Protein AF-A0A0K8JFS2-F1 (afdb_monomer_lite)

Foldseek 3Di:
DDDDDDDDDDDDDDDPDDDDDDDDDPDVVNVVVVVVVVPPPPPPPPPPDPLVLLVVLCVVLVNDSVVSVVVVVVVDDSVLQSLLSVLCSLLVHDSVVLSVVDDPVDDSVVSCVVSVNDPVSVLVVVLQLLLVLLCVQLVPHSVVSSVCVVVVDDSVLLSLLSLLCVVQVHDSVVLSVLDDPPDDSVVSCVVSVHDPVSSVVSCVSSPPSDDDPPDVPDDPPPPDD

Secondary structure (DSSP, 8-state):
---------------------------HHHHHHHHHHHTS------PPPHHHHHHHHHHHHT--HHHHHHHHHTT--HHHHHHHHHHHHHHT--HHHHHHH--TT--HHHHHHHTT--HHHHHHHHHHHHHHHHHHHH---HHHHHHHHHTT--HHHHHHHHHHHHHHT--HHHHHHH--TT--HHHHHHHTT--HHHHHHHHHHTTTSS-----TT---TT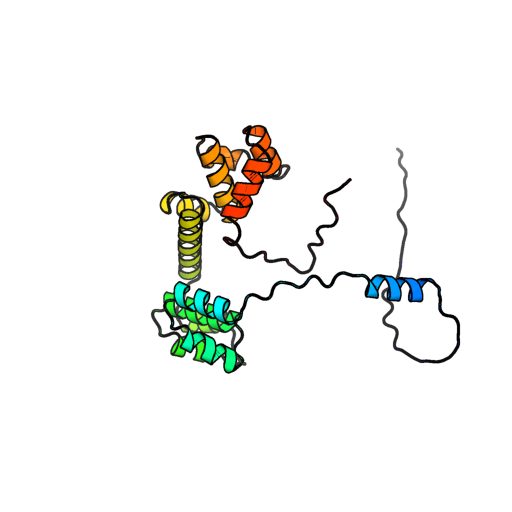S--

Structure (mmCIF, N/CA/C/O backbone):
data_AF-A0A0K8JFS2-F1
#
_entry.id   AF-A0A0K8JFS2-F1
#
loop_
_atom_site.group_PDB
_atom_site.id
_atom_site.type_symbol
_atom_site.label_atom_id
_atom_site.label_alt_id
_atom_site.label_comp_id
_atom_site.label_asym_id
_atom_site.label_entity_id
_atom_site.label_seq_id
_atom_site.pdbx_PDB_ins_code
_atom_site.Cartn_x
_atom_site.Cartn_y
_atom_site.Cartn_z
_atom_site.occupancy
_atom_site.B_iso_or_equiv
_atom_site.auth_seq_id
_atom_site.auth_comp_id
_atom_site.auth_asym_id
_atom_site.auth_atom_id
_atom_site.pdbx_PDB_model_num
ATOM 1 N N . MET A 1 1 ? 6.417 -48.490 37.206 1.00 35.19 1 MET A N 1
ATOM 2 C CA . MET A 1 1 ? 6.210 -47.352 36.285 1.00 35.19 1 MET A CA 1
ATOM 3 C C . MET A 1 1 ? 6.093 -47.973 34.890 1.00 35.19 1 MET A C 1
ATOM 5 O O . MET A 1 1 ? 7.108 -48.431 34.396 1.00 35.19 1 MET A O 1
ATOM 9 N N . GLU A 1 2 ? 4.927 -48.364 34.348 1.00 35.00 2 GLU A N 1
ATOM 10 C CA . GLU A 1 2 ? 3.731 -47.566 33.955 1.00 35.00 2 GLU A CA 1
ATOM 11 C C . GLU A 1 2 ? 4.120 -46.361 33.071 1.00 35.00 2 GLU A C 1
ATOM 13 O O . GLU A 1 2 ? 4.994 -45.615 33.495 1.00 35.00 2 GLU A O 1
ATOM 18 N N . PHE A 1 3 ? 3.620 -46.093 31.849 1.00 31.25 3 PHE A N 1
ATOM 19 C CA . PHE A 1 3 ? 2.438 -46.467 31.023 1.00 31.25 3 PHE A CA 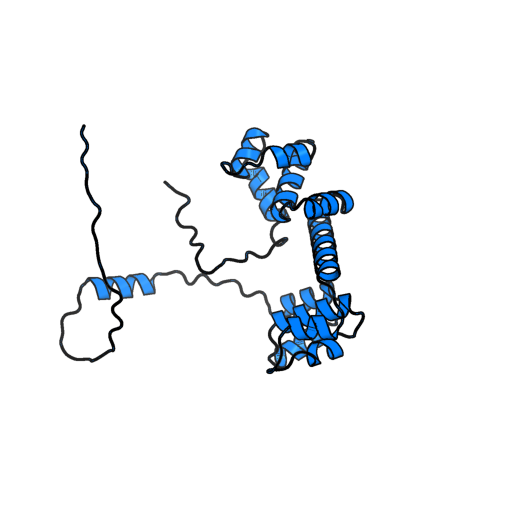1
ATOM 20 C C . PHE A 1 3 ? 2.889 -46.632 29.537 1.00 31.25 3 PHE A C 1
ATOM 22 O O . PHE A 1 3 ? 3.908 -46.066 29.165 1.00 31.25 3 PHE A O 1
ATOM 29 N N . LYS A 1 4 ? 2.327 -47.453 28.629 1.00 33.66 4 LYS A N 1
ATOM 30 C CA . LYS A 1 4 ? 0.955 -47.674 28.099 1.00 33.66 4 LYS A CA 1
ATOM 31 C C . LYS A 1 4 ? 0.447 -46.609 27.091 1.00 33.66 4 LYS A C 1
ATOM 33 O O . LYS A 1 4 ? 0.410 -45.422 27.383 1.00 33.66 4 LYS A O 1
ATOM 38 N N . THR A 1 5 ? -0.114 -47.143 25.990 1.00 35.12 5 THR A N 1
ATOM 39 C CA . THR A 1 5 ? -0.950 -46.580 24.887 1.00 35.12 5 THR A CA 1
ATOM 40 C C . THR A 1 5 ? -0.184 -45.961 23.706 1.00 35.12 5 THR A C 1
ATOM 42 O O . THR A 1 5 ? 0.698 -45.150 23.926 1.00 35.12 5 THR A O 1
ATOM 45 N N . TRP A 1 6 ? -0.317 -46.332 22.421 1.00 34.84 6 TRP A N 1
ATOM 46 C CA . TRP A 1 6 ? -1.322 -46.947 21.513 1.00 34.84 6 TRP A CA 1
ATOM 47 C C . TRP A 1 6 ? -1.947 -45.941 20.508 1.00 34.84 6 TRP A C 1
ATOM 49 O O . TRP A 1 6 ? -2.810 -45.146 20.855 1.00 34.84 6 TRP A O 1
ATOM 59 N N . SER A 1 7 ? -1.553 -46.134 19.235 1.00 44.47 7 SER A N 1
ATOM 60 C CA . SER A 1 7 ? -2.147 -45.839 17.905 1.00 44.47 7 SER A CA 1
ATOM 61 C C . SER A 1 7 ? -2.524 -44.428 17.440 1.00 44.47 7 SER A C 1
ATOM 63 O O . SER A 1 7 ? -3.231 -43.703 18.128 1.00 44.47 7 SER A O 1
ATOM 65 N N . ARG A 1 8 ? -2.352 -44.221 16.123 1.00 34.03 8 ARG A N 1
ATOM 66 C CA . ARG A 1 8 ? -3.464 -44.348 15.155 1.00 34.03 8 ARG A CA 1
ATOM 67 C C . ARG A 1 8 ? -2.978 -44.820 13.775 1.00 34.03 8 ARG A C 1
ATOM 69 O O . ARG A 1 8 ? -1.946 -44.393 13.276 1.00 34.03 8 ARG A O 1
ATOM 76 N N . LYS A 1 9 ? -3.762 -45.745 13.219 1.00 36.47 9 LYS A N 1
ATOM 77 C CA . LYS A 1 9 ? -3.833 -46.199 11.818 1.00 36.47 9 LYS A CA 1
ATOM 78 C C . LYS A 1 9 ? -4.162 -44.961 10.934 1.00 36.47 9 LYS A C 1
ATOM 80 O O . LYS A 1 9 ? -4.753 -44.026 11.461 1.00 36.47 9 LYS A O 1
ATOM 85 N N . SER A 1 10 ? -3.825 -44.819 9.651 1.00 35.12 10 SER A N 1
ATOM 86 C CA . SER A 1 10 ? -3.867 -45.779 8.545 1.00 35.12 10 SER A CA 1
ATOM 87 C C . SER A 1 10 ? -3.094 -45.252 7.322 1.00 35.12 10 SER A C 1
ATOM 89 O O . SER A 1 10 ? -3.011 -44.049 7.091 1.00 35.12 10 SER A O 1
ATOM 91 N N . ILE A 1 11 ? -2.604 -46.194 6.520 1.00 43.66 11 ILE A N 1
ATOM 92 C CA . ILE A 1 11 ? -2.081 -46.072 5.151 1.00 43.66 11 ILE A CA 1
ATOM 93 C C . ILE A 1 11 ? -3.231 -45.819 4.157 1.00 43.66 11 ILE A C 1
ATOM 95 O O . ILE A 1 11 ? -4.289 -46.418 4.334 1.00 43.66 11 ILE A O 1
ATOM 99 N N . ALA A 1 12 ? -3.000 -45.018 3.105 1.00 34.62 12 ALA A N 1
ATOM 100 C CA . ALA A 1 12 ? -3.429 -45.262 1.707 1.00 34.62 12 ALA A CA 1
ATOM 101 C C . ALA A 1 12 ? -3.039 -44.043 0.839 1.00 34.62 12 ALA A C 1
ATOM 103 O O . ALA A 1 12 ? -3.561 -42.951 1.025 1.00 34.62 12 ALA A O 1
ATOM 104 N N . ALA A 1 13 ? -1.956 -44.117 0.064 1.00 37.69 13 ALA A N 1
ATOM 105 C CA . ALA A 1 13 ? -1.885 -44.676 -1.294 1.00 37.69 13 ALA A CA 1
ATOM 106 C C . ALA A 1 13 ? -2.376 -43.684 -2.371 1.00 37.69 13 ALA A C 1
ATOM 108 O O . ALA A 1 13 ? -3.553 -43.607 -2.706 1.00 37.69 13 ALA A O 1
ATOM 109 N N . PHE A 1 14 ? -1.413 -42.940 -2.920 1.00 40.69 14 PHE A N 1
ATOM 110 C CA . PHE A 1 14 ? -1.516 -42.203 -4.178 1.00 40.69 14 PHE A CA 1
ATOM 111 C C . PHE A 1 14 ? -1.601 -43.231 -5.318 1.00 40.69 14 PHE A C 1
ATOM 113 O O . PHE A 1 14 ? -0.618 -43.916 -5.595 1.00 40.69 14 PHE A O 1
ATOM 120 N N . VAL A 1 15 ? -2.759 -43.374 -5.965 1.00 38.09 15 VAL A N 1
ATOM 121 C CA . VAL A 1 15 ? -2.876 -44.176 -7.192 1.00 38.09 15 VAL A CA 1
ATOM 122 C C . VAL A 1 15 ? -2.822 -43.230 -8.383 1.00 38.09 15 VAL A C 1
ATOM 124 O O . VAL A 1 15 ? -3.802 -42.580 -8.736 1.00 38.09 15 VAL A O 1
ATOM 127 N N . ILE A 1 16 ? -1.643 -43.160 -8.997 1.00 48.66 16 ILE A N 1
ATOM 128 C CA . ILE A 1 16 ? -1.493 -42.768 -10.397 1.00 48.66 16 ILE A CA 1
ATOM 129 C C . ILE A 1 16 ? -1.839 -44.026 -11.195 1.00 48.66 16 ILE A C 1
ATOM 131 O O . ILE A 1 16 ? -1.144 -45.033 -11.085 1.00 48.66 16 ILE A O 1
ATOM 135 N N . GLY A 1 17 ? -2.945 -44.000 -11.935 1.00 34.19 17 GLY A N 1
ATOM 136 C CA . GLY A 1 17 ? -3.441 -45.164 -12.663 1.00 34.19 17 GLY A CA 1
ATOM 137 C C . GLY A 1 17 ? -4.113 -44.762 -13.965 1.00 34.19 17 GLY A C 1
ATOM 138 O O . GLY A 1 17 ? -5.240 -44.283 -13.976 1.00 34.19 17 GLY A O 1
ATOM 139 N N . THR A 1 18 ? -3.364 -44.944 -15.042 1.00 39.91 18 THR A N 1
ATOM 140 C CA . THR A 1 18 ? -3.688 -44.745 -16.453 1.00 39.91 18 THR A CA 1
ATOM 141 C C . THR A 1 18 ? -4.955 -45.499 -16.879 1.00 39.91 18 THR A C 1
ATOM 143 O O . THR A 1 18 ? -5.190 -46.631 -16.464 1.00 39.91 18 THR A O 1
ATOM 146 N N . PHE A 1 19 ? -5.753 -44.874 -17.748 1.00 44.28 19 PHE A N 1
ATOM 147 C CA . PHE A 1 19 ? -6.960 -45.437 -18.358 1.00 44.28 19 PHE A CA 1
ATOM 148 C C . PHE A 1 19 ? -6.657 -46.650 -19.256 1.00 44.28 19 PHE A C 1
ATOM 150 O O . PHE A 1 19 ? -5.858 -46.541 -20.182 1.00 44.28 19 PHE A O 1
ATOM 157 N N . MET A 1 20 ? -7.391 -47.748 -19.060 1.00 34.94 20 MET A N 1
ATOM 158 C CA . MET A 1 20 ? -7.695 -48.755 -20.087 1.00 34.94 20 MET A CA 1
ATOM 159 C C . MET A 1 20 ? -9.170 -49.158 -19.932 1.00 34.94 20 MET A C 1
ATOM 161 O O . MET A 1 20 ? -9.601 -49.600 -18.869 1.00 34.94 20 MET A O 1
ATOM 165 N N . LEU A 1 21 ? -9.948 -48.945 -20.994 1.00 44.56 21 LEU A N 1
ATOM 166 C CA . LEU A 1 21 ? -11.361 -49.302 -21.131 1.00 44.56 21 LEU A CA 1
ATOM 167 C C . LEU A 1 21 ? -11.515 -50.808 -21.389 1.00 44.56 21 LEU A C 1
ATOM 169 O O . LEU A 1 21 ? -11.035 -51.275 -22.416 1.00 44.56 21 LEU A O 1
ATOM 173 N N . ALA A 1 22 ? -12.244 -51.521 -20.524 1.00 35.22 22 ALA A N 1
ATOM 174 C CA . ALA A 1 22 ? -13.173 -52.607 -20.882 1.00 35.22 22 ALA A CA 1
ATOM 175 C C . ALA A 1 22 ? -13.806 -53.228 -19.619 1.00 35.22 22 ALA A C 1
ATOM 177 O O . ALA A 1 22 ? -13.093 -53.649 -18.715 1.00 35.22 22 ALA A O 1
ATOM 178 N N . GLY A 1 23 ? -15.137 -53.363 -19.599 1.00 35.62 23 GLY A N 1
ATOM 179 C CA . GLY A 1 23 ? -15.847 -54.274 -18.688 1.00 35.62 23 GLY A CA 1
ATOM 180 C C . GLY A 1 23 ? -16.647 -53.600 -17.571 1.00 35.62 23 GLY A C 1
ATOM 181 O O . GLY A 1 23 ? -16.110 -52.912 -16.713 1.00 35.62 23 GLY A O 1
ATOM 182 N N . ALA A 1 24 ? -17.961 -53.810 -17.600 1.00 46.88 24 ALA A N 1
ATOM 183 C CA . ALA A 1 24 ? -18.962 -53.204 -16.734 1.00 46.88 24 ALA A CA 1
ATOM 184 C C . ALA A 1 24 ? -18.835 -53.590 -15.246 1.00 46.88 24 ALA A C 1
ATOM 186 O O . ALA A 1 24 ? -19.033 -54.743 -14.881 1.00 46.88 24 ALA A O 1
ATOM 187 N N . ALA A 1 25 ? -18.618 -52.588 -14.395 1.00 42.78 25 ALA A N 1
ATOM 188 C CA . ALA A 1 25 ? -19.192 -52.473 -13.052 1.00 42.78 25 ALA A CA 1
ATOM 189 C C . ALA A 1 25 ? -18.980 -51.023 -12.595 1.00 42.78 25 ALA A C 1
ATOM 191 O O . ALA A 1 25 ? -17.926 -50.663 -12.074 1.00 42.78 25 ALA A O 1
ATOM 192 N N . ALA A 1 26 ? -19.953 -50.148 -12.860 1.00 43.72 26 ALA A N 1
ATOM 193 C CA . ALA A 1 26 ? -19.903 -48.783 -12.356 1.00 43.72 26 ALA A CA 1
ATOM 194 C C . ALA A 1 26 ? -20.094 -48.821 -10.833 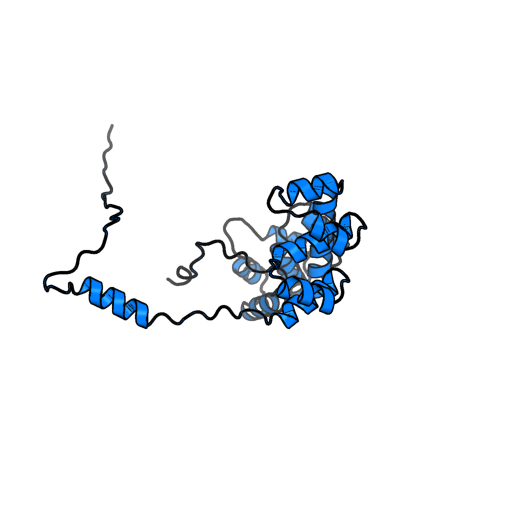1.00 43.72 26 ALA A C 1
ATOM 196 O O . ALA A 1 26 ? -21.213 -48.927 -10.337 1.00 43.72 26 ALA A O 1
ATOM 197 N N . SER A 1 27 ? -18.989 -48.785 -10.087 1.00 44.72 27 SER A N 1
ATOM 198 C CA . SER A 1 27 ? -19.016 -48.636 -8.634 1.00 44.72 27 SER A CA 1
ATOM 199 C C . SER A 1 27 ? -19.831 -47.385 -8.262 1.00 44.72 27 SER A C 1
ATOM 201 O O . SER A 1 27 ? -19.548 -46.314 -8.810 1.00 44.72 27 SER A O 1
ATOM 203 N N . PRO A 1 28 ? -20.787 -47.466 -7.313 1.00 48.94 28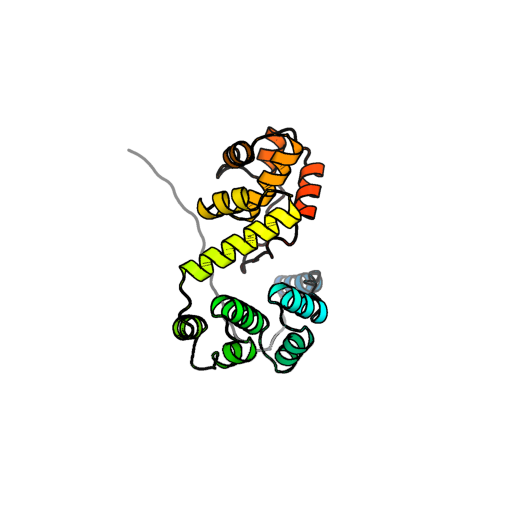 PRO A N 1
ATOM 204 C CA . PRO A 1 28 ? -21.643 -46.336 -6.933 1.00 48.94 28 PRO A CA 1
ATOM 205 C C . PRO A 1 28 ? -20.847 -45.086 -6.523 1.00 48.94 28 PRO A C 1
ATOM 207 O O . PRO A 1 28 ? -21.292 -43.962 -6.724 1.00 48.94 28 PRO A O 1
ATOM 210 N N . LEU A 1 29 ? -19.621 -45.283 -6.028 1.00 43.09 29 LEU A N 1
ATOM 211 C CA . LEU A 1 29 ? -18.699 -44.221 -5.631 1.00 43.09 29 LEU A CA 1
ATOM 212 C C . LEU A 1 29 ? -18.233 -43.330 -6.803 1.00 43.09 29 LEU A C 1
ATOM 214 O O . LEU A 1 29 ? -18.049 -42.130 -6.623 1.00 43.09 29 LEU A O 1
ATOM 218 N N . LEU A 1 30 ? -18.049 -43.896 -8.005 1.00 45.50 30 LEU A N 1
ATOM 219 C CA . LEU A 1 30 ? -17.631 -43.139 -9.196 1.00 45.50 30 LEU A CA 1
ATOM 220 C C . LEU A 1 30 ? -18.797 -42.354 -9.805 1.00 45.50 30 LEU A C 1
ATOM 222 O O . LEU A 1 30 ? -18.605 -41.233 -10.272 1.00 45.50 30 LEU A O 1
ATOM 226 N N . VAL A 1 31 ? -20.007 -42.915 -9.747 1.00 47.75 31 VAL A N 1
ATOM 227 C CA . VAL A 1 31 ? -21.239 -42.236 -10.175 1.00 47.75 31 VAL A CA 1
ATOM 228 C C . VAL A 1 31 ? -21.537 -41.055 -9.249 1.00 47.75 31 VAL A C 1
ATOM 230 O O . VAL A 1 31 ? -21.743 -39.942 -9.723 1.00 47.75 31 VAL A O 1
ATOM 233 N N . GLN A 1 32 ? -21.417 -41.253 -7.934 1.00 47.62 32 GLN A N 1
ATOM 234 C CA . GLN A 1 32 ? -21.651 -40.210 -6.936 1.00 47.62 32 GLN A CA 1
ATOM 235 C C . GLN A 1 32 ? -20.588 -39.097 -6.968 1.00 47.62 32 GLN A C 1
ATOM 237 O O . GLN A 1 32 ? -20.912 -37.933 -6.750 1.00 47.62 32 GLN A O 1
ATOM 242 N N . ALA A 1 33 ? -19.331 -39.414 -7.305 1.00 47.62 33 ALA A N 1
ATOM 243 C CA . ALA A 1 33 ? -18.287 -38.410 -7.527 1.00 47.62 33 ALA A CA 1
ATOM 244 C C . ALA A 1 33 ? -18.505 -37.596 -8.818 1.00 47.62 33 ALA A C 1
ATOM 246 O O . ALA A 1 33 ? -18.209 -36.401 -8.845 1.00 47.62 33 ALA A O 1
ATOM 247 N N . ALA A 1 34 ? -19.045 -38.215 -9.874 1.00 46.06 34 ALA A N 1
ATOM 248 C CA . ALA A 1 34 ? -19.388 -37.535 -11.123 1.00 46.06 34 ALA A CA 1
ATOM 249 C C . ALA A 1 34 ? -20.650 -36.662 -10.990 1.00 46.06 34 ALA A C 1
ATOM 251 O O . ALA A 1 34 ? -20.695 -35.565 -11.546 1.00 46.06 34 ALA A O 1
ATOM 252 N N . GLU A 1 35 ? -21.651 -37.096 -10.221 1.00 43.28 35 GLU A N 1
ATOM 253 C CA . GLU A 1 35 ? -22.843 -36.295 -9.909 1.00 43.28 35 GLU A CA 1
ATOM 254 C C . GLU A 1 35 ? -22.522 -35.143 -8.947 1.00 43.28 35 GLU A C 1
ATOM 256 O O . GLU A 1 35 ? -22.888 -34.003 -9.222 1.00 43.28 35 GLU A O 1
ATOM 261 N N . ALA A 1 36 ? -21.717 -35.379 -7.904 1.00 49.84 36 ALA A N 1
ATOM 262 C CA . ALA A 1 36 ? -21.249 -34.320 -7.003 1.00 49.84 36 ALA A CA 1
ATOM 263 C C . ALA A 1 36 ? -20.303 -33.307 -7.679 1.00 49.84 36 ALA A C 1
ATOM 265 O O . ALA A 1 36 ? -20.072 -32.223 -7.143 1.00 49.84 36 ALA A O 1
ATOM 266 N N . ALA A 1 37 ? -19.732 -33.639 -8.843 1.00 48.16 37 ALA A N 1
ATOM 267 C CA . ALA A 1 37 ? -18.964 -32.704 -9.663 1.00 48.16 37 ALA A CA 1
ATOM 268 C C . ALA A 1 37 ? -19.852 -31.851 -10.587 1.00 48.16 37 ALA A C 1
ATOM 270 O O . ALA A 1 37 ? -19.467 -30.725 -10.902 1.00 48.16 37 ALA A O 1
ATOM 271 N N . LYS A 1 38 ? -21.032 -32.347 -10.990 1.00 40.66 38 LYS A N 1
ATOM 272 C CA . LYS A 1 38 ? -21.993 -31.597 -11.819 1.00 40.66 38 LYS A CA 1
ATOM 273 C C . LYS A 1 38 ? -22.715 -30.490 -11.050 1.00 40.66 38 LYS A C 1
ATOM 275 O O . LYS A 1 38 ? -23.097 -29.504 -11.667 1.00 40.66 38 LYS A O 1
ATOM 280 N N . ASP A 1 39 ? -22.836 -30.629 -9.731 1.00 37.69 39 ASP A N 1
ATOM 281 C CA . ASP A 1 39 ? -23.610 -29.714 -8.877 1.00 37.69 39 ASP A CA 1
ATOM 282 C C . ASP A 1 39 ? -22.753 -28.718 -8.076 1.00 37.69 39 ASP A C 1
ATOM 284 O O . ASP A 1 39 ? -23.235 -28.016 -7.187 1.00 37.69 39 ASP A O 1
ATOM 288 N N . ARG A 1 40 ? -21.449 -28.620 -8.376 1.00 42.59 40 ARG A N 1
ATOM 289 C CA . ARG A 1 40 ? -20.615 -27.560 -7.795 1.00 42.59 40 ARG A CA 1
ATOM 290 C C . ARG A 1 40 ? -20.975 -26.247 -8.483 1.00 42.59 40 ARG A C 1
ATOM 292 O O . ARG A 1 40 ? -20.695 -26.125 -9.678 1.00 42.59 40 ARG A O 1
ATOM 299 N N . PRO A 1 41 ? -21.518 -25.237 -7.774 1.00 37.22 41 PRO A N 1
ATOM 300 C CA . PRO A 1 41 ? -21.671 -23.924 -8.368 1.00 37.22 41 PRO A CA 1
ATOM 301 C C . PRO A 1 41 ? -20.283 -23.465 -8.798 1.00 37.22 41 PRO A C 1
ATOM 303 O O . PRO A 1 41 ? -19.366 -23.342 -7.977 1.00 37.22 41 PRO A O 1
ATOM 306 N N . VAL A 1 42 ? -20.113 -23.249 -10.103 1.00 40.91 42 VAL A N 1
ATOM 307 C CA . VAL A 1 42 ? -18.937 -22.576 -10.639 1.00 40.91 42 VAL A CA 1
ATOM 308 C C . VAL A 1 42 ? -18.897 -21.234 -9.927 1.00 40.91 42 VAL A C 1
ATOM 310 O O . VAL A 1 42 ? -19.687 -20.338 -10.218 1.00 40.91 42 VAL A O 1
ATOM 313 N N . ARG A 1 43 ? -18.008 -21.102 -8.939 1.00 41.31 43 ARG A N 1
ATOM 314 C CA . ARG A 1 43 ? -17.676 -19.813 -8.346 1.00 41.31 43 ARG A CA 1
ATOM 315 C C . ARG A 1 43 ? -17.071 -19.014 -9.491 1.00 41.31 43 ARG A C 1
ATOM 317 O O . ARG A 1 43 ? -15.878 -19.134 -9.762 1.00 41.31 43 ARG A O 1
ATOM 324 N N . GLN A 1 44 ? -17.902 -18.255 -10.200 1.00 36.56 44 GLN A N 1
ATOM 325 C CA . GLN A 1 44 ? -17.436 -17.219 -11.100 1.00 36.56 44 GLN A CA 1
ATOM 326 C C . GLN A 1 44 ? -16.641 -16.266 -10.215 1.00 36.56 44 GLN A C 1
ATOM 328 O O . GLN A 1 44 ? -17.194 -15.437 -9.496 1.00 36.56 44 GLN A O 1
ATOM 333 N N . GLN A 1 45 ? -15.320 -16.444 -10.188 1.00 44.34 45 GLN A N 1
ATOM 334 C CA . GLN A 1 45 ? -14.439 -15.356 -9.823 1.00 44.34 45 GLN A CA 1
ATOM 335 C C . GLN A 1 45 ? -14.827 -14.247 -10.790 1.00 44.34 45 GLN A C 1
ATOM 337 O O . GLN A 1 45 ? -14.651 -14.419 -11.996 1.00 44.34 45 GLN A O 1
ATOM 342 N N . GLN A 1 46 ? -15.452 -13.181 -10.288 1.00 47.41 46 GLN A N 1
ATOM 343 C CA . GLN A 1 46 ? -15.666 -11.974 -11.072 1.00 47.41 46 GLN A CA 1
ATOM 344 C C . GLN A 1 46 ? -14.283 -11.546 -11.554 1.00 47.41 46 GLN A C 1
ATOM 346 O O . GLN A 1 46 ? -13.495 -10.985 -10.793 1.00 47.41 46 GLN A O 1
ATOM 351 N N . LYS A 1 47 ? -13.945 -11.910 -12.793 1.00 57.56 47 LYS A N 1
ATOM 352 C CA . LYS A 1 47 ? -12.802 -11.333 -13.477 1.00 57.56 47 LYS A CA 1
ATOM 353 C C . LYS A 1 47 ? -13.150 -9.860 -13.585 1.00 57.56 47 LYS A C 1
ATOM 355 O O . LYS A 1 47 ? -14.179 -9.526 -14.167 1.00 57.56 47 LYS A O 1
ATOM 360 N N . MET A 1 48 ? -12.352 -9.015 -12.937 1.00 65.50 48 MET A N 1
ATOM 361 C CA . MET A 1 48 ? -12.457 -7.580 -13.160 1.00 65.50 48 MET A CA 1
ATOM 362 C C . MET A 1 48 ? -12.351 -7.333 -14.661 1.00 65.50 48 MET A C 1
ATOM 364 O O . MET A 1 48 ? -11.573 -8.003 -15.347 1.00 65.50 48 MET A O 1
ATOM 368 N N . ASP A 1 49 ? -13.171 -6.412 -15.147 1.00 83.38 49 ASP A N 1
ATOM 369 C CA . ASP A 1 49 ? -13.153 -5.986 -16.536 1.00 83.38 49 ASP A CA 1
ATOM 370 C C . ASP A 1 49 ? -11.721 -5.534 -16.900 1.00 83.38 49 ASP A C 1
ATOM 372 O O . ASP A 1 49 ? -11.154 -4.708 -16.172 1.00 83.38 49 ASP A O 1
ATOM 376 N N . PRO A 1 50 ? -11.096 -6.083 -17.963 1.00 80.50 50 PRO A N 1
ATOM 377 C CA . PRO A 1 50 ? -9.765 -5.674 -18.408 1.00 80.50 50 PRO A CA 1
ATOM 378 C C . PRO A 1 50 ? -9.602 -4.155 -18.528 1.00 80.50 50 PRO A C 1
ATOM 380 O O . PRO A 1 50 ? -8.549 -3.627 -18.169 1.00 80.50 50 PRO A O 1
ATOM 383 N N . ASP A 1 51 ? -10.658 -3.447 -18.937 1.00 87.94 51 ASP A N 1
ATOM 384 C CA . ASP A 1 51 ? -10.660 -1.988 -19.023 1.00 87.94 51 ASP A CA 1
ATOM 385 C C . ASP A 1 51 ? -10.546 -1.307 -17.653 1.00 87.94 51 ASP A C 1
ATOM 387 O O . ASP A 1 51 ? -9.827 -0.315 -17.510 1.00 87.94 51 ASP A O 1
ATOM 391 N N . GLN A 1 52 ? -11.214 -1.848 -16.631 1.00 88.31 52 GLN A N 1
ATOM 392 C CA . GLN A 1 52 ? -11.122 -1.350 -15.256 1.00 88.31 52 GLN A CA 1
ATOM 393 C C . GLN A 1 52 ? -9.740 -1.617 -14.658 1.00 88.31 52 GLN A C 1
ATOM 395 O O . GLN A 1 52 ? -9.186 -0.763 -13.966 1.00 88.31 52 GLN A O 1
ATOM 400 N N . VAL A 1 53 ? -9.156 -2.784 -14.948 1.00 86.50 53 VAL A N 1
ATOM 401 C CA . VAL A 1 53 ? -7.784 -3.108 -14.533 1.00 86.50 53 VAL A CA 1
ATOM 402 C C . VAL A 1 53 ? -6.794 -2.144 -15.185 1.00 86.50 53 VAL A C 1
ATOM 404 O O . VAL A 1 53 ? -5.928 -1.607 -14.495 1.00 86.50 53 VAL A O 1
ATOM 407 N N . ALA A 1 54 ? -6.939 -1.884 -16.486 1.00 91.88 54 ALA A N 1
ATOM 408 C CA . ALA A 1 54 ? -6.079 -0.956 -17.208 1.00 91.88 54 ALA A CA 1
ATOM 409 C C . ALA A 1 54 ? -6.187 0.473 -16.663 1.00 91.88 54 ALA A C 1
ATOM 411 O O . ALA A 1 54 ? -5.160 1.106 -16.419 1.00 91.88 54 ALA A O 1
ATOM 412 N N . GLN A 1 55 ? -7.409 0.950 -16.397 1.00 92.88 55 GLN A N 1
ATOM 413 C CA . GLN A 1 55 ? -7.635 2.265 -15.793 1.00 92.88 55 GLN A CA 1
ATOM 414 C C . GLN A 1 55 ? -6.988 2.367 -14.406 1.00 92.88 55 GLN A C 1
ATOM 416 O O . GLN A 1 55 ? -6.278 3.324 -14.125 1.00 92.88 55 GLN A O 1
ATOM 421 N N . HIS A 1 56 ? -7.147 1.348 -13.559 1.00 89.56 56 HIS A N 1
ATOM 422 C CA . HIS A 1 56 ? -6.549 1.358 -12.225 1.00 89.56 56 HIS A CA 1
ATOM 423 C C . HIS A 1 56 ? -5.011 1.396 -12.268 1.00 89.56 56 HIS A C 1
ATOM 425 O O . HIS A 1 56 ? -4.377 2.050 -11.442 1.00 89.56 56 HIS A O 1
ATOM 431 N N . ILE A 1 57 ? -4.385 0.691 -13.216 1.00 92.00 57 ILE A N 1
ATOM 432 C CA . ILE A 1 57 ? -2.928 0.753 -13.417 1.00 92.00 57 ILE A CA 1
ATOM 433 C C . ILE A 1 57 ? -2.520 2.147 -13.906 1.00 92.00 57 ILE A C 1
ATOM 435 O O . ILE A 1 57 ? -1.549 2.704 -13.393 1.00 92.00 57 ILE A O 1
ATOM 439 N N . ALA A 1 58 ? -3.269 2.703 -14.860 1.00 93.56 58 ALA A N 1
ATOM 440 C CA . ALA A 1 58 ? -3.033 4.027 -15.419 1.00 93.56 58 ALA A CA 1
ATOM 441 C C . ALA A 1 58 ? -3.044 5.113 -14.337 1.00 93.56 58 ALA A C 1
ATOM 443 O O . ALA A 1 58 ? -2.055 5.829 -14.176 1.00 93.56 58 ALA A O 1
ATOM 444 N N . ASP A 1 59 ? -4.105 5.152 -13.530 1.00 91.56 59 ASP A N 1
ATOM 445 C CA . ASP A 1 59 ? -4.268 6.121 -12.443 1.00 91.56 59 ASP A CA 1
ATOM 446 C C . ASP A 1 59 ? -3.160 5.981 -11.394 1.00 91.56 59 ASP A C 1
ATOM 448 O O . ASP A 1 59 ? -2.624 6.968 -10.893 1.00 91.56 59 ASP A O 1
ATOM 452 N N . LYS A 1 60 ? -2.787 4.739 -11.068 1.00 90.00 60 LYS A N 1
ATOM 453 C CA . LYS A 1 60 ? -1.818 4.453 -10.009 1.00 90.00 60 LYS A CA 1
ATOM 454 C C . LYS A 1 60 ? -0.389 4.844 -10.373 1.00 90.00 60 LYS A C 1
ATOM 456 O O . LYS A 1 60 ? 0.344 5.308 -9.504 1.00 90.00 60 LYS A O 1
ATOM 461 N N . PHE A 1 61 ? 0.021 4.598 -11.614 1.00 92.62 61 PHE A N 1
ATOM 462 C CA . PHE A 1 61 ? 1.405 4.797 -12.052 1.00 92.62 61 PHE A CA 1
ATOM 463 C C . PHE A 1 61 ? 1.578 5.990 -12.992 1.00 92.62 61 PHE A C 1
ATOM 465 O O . PHE A 1 61 ? 2.676 6.201 -13.503 1.00 92.62 61 PHE A O 1
ATOM 472 N N . ASN A 1 62 ? 0.513 6.767 -13.209 1.00 91.94 62 ASN A N 1
ATOM 473 C CA . ASN A 1 62 ? 0.488 7.901 -14.127 1.00 91.94 62 ASN A CA 1
ATOM 474 C C . ASN A 1 62 ? 0.989 7.525 -15.537 1.00 91.94 62 ASN A C 1
ATOM 476 O O . ASN A 1 62 ? 1.796 8.228 -16.145 1.00 91.94 62 ASN A O 1
AT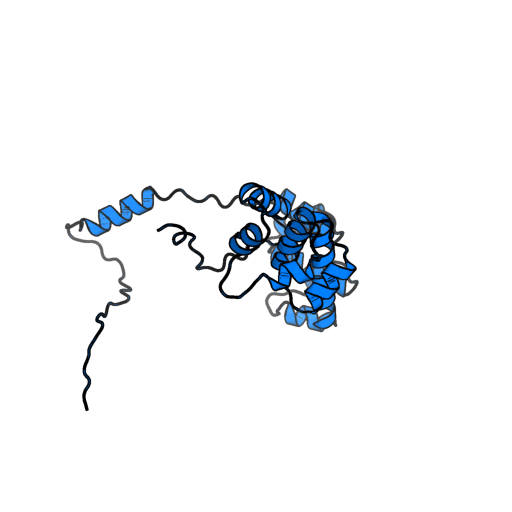OM 480 N N . ILE A 1 63 ? 0.520 6.381 -16.041 1.00 94.00 63 ILE A N 1
ATOM 481 C CA . ILE A 1 63 ? 0.731 5.931 -17.425 1.00 94.00 63 ILE A CA 1
ATOM 482 C C . ILE A 1 63 ? -0.609 5.946 -18.157 1.00 94.00 63 ILE A C 1
ATOM 484 O O . ILE A 1 63 ? -1.647 5.779 -17.528 1.00 94.00 63 ILE A O 1
ATOM 488 N N . SER A 1 64 ? -0.634 6.157 -19.474 1.00 95.44 64 SER A N 1
ATOM 489 C CA . SER A 1 64 ? -1.919 6.212 -20.182 1.00 95.44 64 SER A CA 1
ATOM 490 C C . SER A 1 64 ? -2.610 4.841 -20.195 1.00 95.44 64 SER A C 1
ATOM 492 O O . SER A 1 64 ? -1.962 3.797 -20.328 1.00 95.44 64 SER A O 1
ATOM 494 N N . LYS A 1 65 ? -3.947 4.840 -20.103 1.00 96.12 65 LYS A N 1
ATOM 495 C CA . LYS A 1 65 ? -4.756 3.620 -20.244 1.00 96.12 65 LYS A CA 1
ATOM 496 C C . LYS A 1 65 ? -4.477 2.919 -21.578 1.00 96.12 65 LYS A C 1
ATOM 498 O O . LYS A 1 65 ? -4.316 1.702 -21.599 1.00 96.12 65 LYS A O 1
ATOM 503 N N . ASP A 1 66 ? -4.347 3.683 -22.662 1.00 96.06 66 ASP A N 1
ATOM 504 C CA . ASP A 1 66 ? -4.043 3.157 -23.998 1.00 96.06 66 ASP A CA 1
ATOM 505 C C . ASP A 1 66 ? -2.698 2.427 -24.037 1.00 96.06 66 ASP A C 1
ATOM 507 O O . ASP A 1 66 ? -2.587 1.362 -24.646 1.00 96.06 66 ASP A O 1
ATOM 511 N N . THR A 1 67 ? -1.681 2.946 -23.338 1.00 95.88 67 THR A N 1
ATOM 512 C CA . THR A 1 67 ? -0.401 2.248 -23.192 1.00 95.88 67 THR A CA 1
ATOM 513 C C . THR A 1 67 ? -0.596 0.925 -22.457 1.00 95.88 67 THR A C 1
ATOM 515 O O . THR A 1 67 ? -0.109 -0.100 -22.928 1.00 95.88 67 THR A O 1
ATOM 518 N N . VAL A 1 68 ? -1.348 0.892 -21.353 1.00 96.19 68 VAL A N 1
ATOM 519 C CA . VAL A 1 68 ? -1.610 -0.363 -20.624 1.00 96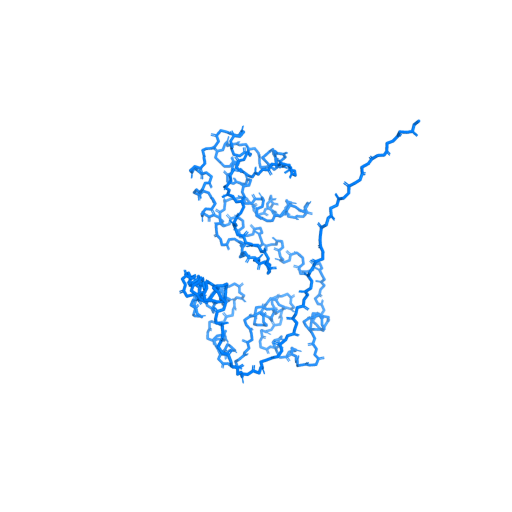.19 68 VAL A CA 1
ATOM 520 C C . VAL A 1 68 ? -2.325 -1.388 -21.509 1.00 96.19 68 VAL A C 1
ATOM 522 O O . VAL A 1 68 ? -1.860 -2.525 -21.627 1.00 96.19 68 VAL A O 1
ATOM 525 N N . LEU A 1 69 ? -3.404 -0.977 -22.181 1.00 95.00 69 LEU A N 1
ATOM 526 C CA . LEU A 1 69 ? -4.175 -1.834 -23.084 1.00 95.00 69 LEU A CA 1
ATOM 527 C C . LEU A 1 69 ? -3.318 -2.367 -24.236 1.00 95.00 69 LEU A C 1
ATOM 529 O O . LEU A 1 69 ? -3.395 -3.552 -24.557 1.00 95.00 69 LEU A O 1
ATOM 533 N N . LYS A 1 70 ? -2.451 -1.532 -24.822 1.00 95.88 70 LYS A N 1
ATOM 534 C CA . LYS A 1 70 ? -1.526 -1.940 -25.888 1.00 95.88 70 LYS A CA 1
ATOM 535 C C . LYS A 1 70 ? -0.638 -3.109 -25.459 1.00 95.88 70 LYS A C 1
ATOM 537 O O . LYS A 1 70 ? -0.492 -4.071 -26.210 1.00 95.88 70 LYS A O 1
ATOM 542 N N . TYR A 1 71 ? -0.038 -3.047 -24.269 1.00 95.62 71 TYR A N 1
ATOM 543 C CA . TYR A 1 71 ? 0.824 -4.134 -23.786 1.00 95.62 71 TYR A CA 1
ATOM 544 C C . TYR A 1 71 ? 0.017 -5.381 -23.405 1.00 95.62 71 TYR A C 1
ATOM 546 O O . TYR A 1 71 ? 0.455 -6.493 -23.698 1.00 95.62 71 TYR A O 1
ATOM 554 N N . GLN A 1 72 ? -1.187 -5.224 -22.848 1.00 93.56 72 GLN A N 1
ATOM 555 C CA . GLN A 1 72 ? -2.085 -6.359 -22.600 1.00 93.56 72 GLN A CA 1
ATOM 556 C C . GLN A 1 72 ? -2.474 -7.077 -23.904 1.00 93.56 72 GLN A C 1
ATOM 558 O O . GLN A 1 72 ? -2.396 -8.301 -23.979 1.00 93.56 72 GLN A O 1
ATOM 563 N N . GLN A 1 73 ? -2.826 -6.329 -24.955 1.00 94.38 73 GLN A N 1
ATOM 564 C CA . GLN A 1 73 ? -3.138 -6.875 -26.284 1.00 94.38 73 GLN A CA 1
ATOM 565 C C . GLN A 1 73 ? -1.928 -7.552 -26.941 1.00 94.38 73 GLN A C 1
ATOM 567 O O . GLN A 1 73 ? -2.088 -8.527 -27.670 1.00 94.38 73 GLN A O 1
ATOM 572 N N . ALA A 1 74 ? -0.716 -7.075 -26.647 1.00 93.88 74 ALA A N 1
ATOM 573 C CA . ALA A 1 74 ? 0.532 -7.701 -27.074 1.00 93.88 74 ALA A CA 1
ATOM 574 C C . ALA A 1 74 ? 0.908 -8.960 -26.260 1.00 93.88 74 ALA A C 1
ATOM 576 O O . ALA A 1 74 ? 1.964 -9.543 -26.497 1.00 93.88 74 ALA A O 1
ATOM 577 N N . GLY A 1 75 ? 0.065 -9.393 -25.315 1.00 92.06 75 GLY A N 1
ATOM 578 C CA . GLY A 1 75 ? 0.242 -10.630 -24.553 1.00 92.06 75 GLY A CA 1
ATOM 579 C C . GLY A 1 75 ? 1.102 -10.500 -23.296 1.00 92.06 75 GLY A C 1
ATOM 580 O O . GLY A 1 75 ? 1.464 -11.519 -22.711 1.00 92.06 75 GLY A O 1
ATOM 581 N N . TYR A 1 76 ? 1.430 -9.279 -22.861 1.00 93.12 76 TYR A N 1
ATOM 582 C CA . TYR A 1 76 ? 2.160 -9.078 -21.609 1.00 93.12 76 TYR A CA 1
ATOM 583 C C . TYR A 1 76 ? 1.271 -9.398 -20.407 1.00 93.12 76 TYR A C 1
ATOM 585 O O . TYR A 1 76 ? 0.111 -8.978 -20.338 1.00 93.12 76 TYR A O 1
ATOM 593 N N . ASP A 1 77 ? 1.837 -10.101 -19.424 1.00 91.44 77 ASP A N 1
ATOM 594 C CA . ASP A 1 77 ? 1.138 -10.374 -18.175 1.00 91.44 77 ASP A CA 1
ATOM 595 C C . ASP A 1 77 ? 0.895 -9.070 -17.398 1.00 91.44 77 ASP A C 1
ATOM 597 O O . ASP A 1 77 ? 1.740 -8.172 -17.340 1.00 91.44 77 ASP A O 1
ATOM 601 N N . THR A 1 78 ? -0.267 -8.962 -16.753 1.00 91.00 78 THR A N 1
ATOM 602 C CA . THR A 1 78 ? -0.616 -7.762 -15.976 1.00 91.00 78 THR A CA 1
ATOM 603 C C . THR A 1 78 ? 0.377 -7.519 -14.837 1.00 91.00 78 THR A C 1
ATOM 605 O O . THR A 1 78 ? 0.675 -6.368 -14.518 1.00 91.00 78 THR A O 1
ATOM 608 N N . ARG A 1 79 ? 0.940 -8.577 -14.242 1.00 91.88 79 ARG A N 1
ATOM 609 C CA . ARG A 1 79 ? 1.989 -8.465 -13.225 1.00 91.88 79 ARG A CA 1
ATOM 610 C C . ARG A 1 79 ? 3.259 -7.854 -13.798 1.00 91.88 79 ARG A C 1
ATOM 612 O O . ARG A 1 79 ? 3.881 -7.053 -13.105 1.00 91.88 79 ARG A O 1
ATOM 619 N N . ASP A 1 80 ? 3.632 -8.195 -15.027 1.00 95.56 80 ASP A N 1
ATOM 620 C CA . ASP A 1 80 ? 4.811 -7.622 -15.678 1.00 95.56 80 ASP A CA 1
ATOM 621 C C . ASP A 1 80 ? 4.605 -6.133 -15.964 1.00 95.56 80 ASP A C 1
ATOM 623 O O . ASP A 1 80 ? 5.482 -5.326 -15.665 1.00 95.56 80 ASP A O 1
ATOM 627 N N . ILE A 1 81 ? 3.413 -5.749 -16.428 1.00 96.56 81 ILE A N 1
ATOM 628 C CA . ILE A 1 81 ? 3.041 -4.341 -16.635 1.00 96.56 81 ILE A CA 1
ATOM 629 C C . ILE A 1 81 ? 3.091 -3.564 -15.311 1.00 96.56 81 ILE A C 1
ATOM 631 O O . ILE A 1 81 ? 3.730 -2.517 -15.229 1.00 96.56 81 ILE A O 1
ATOM 635 N N . VAL A 1 82 ? 2.468 -4.088 -14.250 1.00 95.69 82 VAL A N 1
ATOM 636 C CA . VAL A 1 82 ? 2.474 -3.451 -12.921 1.00 95.69 82 VAL A CA 1
ATOM 637 C C . VAL A 1 82 ? 3.892 -3.345 -12.358 1.00 95.69 82 VAL A C 1
ATOM 639 O O . VAL A 1 82 ? 4.252 -2.307 -11.806 1.00 95.69 82 VAL A O 1
ATOM 642 N N . THR A 1 83 ? 4.708 -4.393 -12.501 1.00 96.81 83 THR A N 1
ATOM 643 C CA . THR A 1 83 ? 6.091 -4.391 -11.996 1.00 96.81 83 THR A CA 1
ATOM 644 C C . THR A 1 83 ? 6.948 -3.390 -12.765 1.00 96.81 83 THR A C 1
ATOM 646 O O . THR A 1 83 ? 7.688 -2.626 -12.147 1.00 96.81 83 THR A O 1
ATOM 649 N N . ALA A 1 84 ? 6.801 -3.328 -14.091 1.00 97.81 84 ALA A N 1
ATOM 650 C CA . ALA A 1 84 ? 7.500 -2.356 -14.919 1.00 97.81 84 ALA A CA 1
ATOM 651 C C . ALA A 1 84 ? 7.128 -0.915 -14.550 1.00 97.81 84 ALA A C 1
ATOM 653 O O . ALA A 1 84 ? 8.007 -0.075 -14.379 1.00 97.81 84 ALA A O 1
ATOM 654 N N . ALA A 1 85 ? 5.834 -0.633 -14.387 1.00 97.38 85 ALA A N 1
ATOM 655 C CA . ALA A 1 85 ? 5.349 0.695 -14.025 1.00 97.38 85 ALA A CA 1
ATOM 656 C C . ALA A 1 85 ? 5.851 1.122 -12.635 1.00 97.38 85 ALA A C 1
ATOM 658 O O . ALA A 1 85 ? 6.353 2.233 -12.467 1.00 97.38 85 ALA A O 1
ATOM 659 N N . PHE A 1 86 ? 5.821 0.203 -11.664 1.00 97.31 86 PHE A N 1
ATOM 660 C CA . PHE A 1 86 ? 6.376 0.434 -10.332 1.00 97.31 86 PHE A CA 1
ATOM 661 C C . PHE A 1 86 ? 7.884 0.723 -10.376 1.00 97.31 86 PHE A C 1
ATOM 663 O O . PHE A 1 86 ? 8.353 1.675 -9.756 1.00 97.31 86 PHE A O 1
ATOM 670 N N . PHE A 1 87 ? 8.657 -0.047 -11.143 1.00 98.06 87 PHE A N 1
ATOM 671 C CA . PHE A 1 87 ? 10.094 0.188 -11.289 1.00 98.06 87 PHE A CA 1
ATOM 672 C C . PHE A 1 87 ? 10.417 1.460 -12.077 1.00 98.06 87 PHE A C 1
ATOM 674 O O . PHE A 1 87 ? 11.396 2.129 -11.749 1.00 98.06 87 PHE A O 1
ATOM 681 N N . GLY A 1 88 ? 9.599 1.837 -13.060 1.00 97.06 88 GLY A N 1
ATOM 682 C CA . GLY A 1 88 ? 9.686 3.132 -13.739 1.00 97.06 88 GLY A CA 1
ATOM 683 C C . GLY A 1 88 ? 9.543 4.288 -12.759 1.00 97.06 88 GLY A C 1
ATOM 684 O O . GLY A 1 88 ? 10.418 5.147 -12.691 1.00 97.06 88 GLY A O 1
ATOM 685 N N . GLN A 1 89 ? 8.524 4.234 -11.898 1.00 95.69 89 GLN A N 1
ATOM 686 C CA . GLN A 1 89 ? 8.323 5.235 -10.851 1.00 95.69 89 GLN A CA 1
ATOM 687 C C . GLN A 1 89 ? 9.512 5.321 -9.875 1.00 95.69 89 GLN A C 1
ATOM 689 O O . GLN A 1 89 ? 9.914 6.421 -9.508 1.00 95.69 89 GLN A O 1
ATOM 694 N N . LEU A 1 90 ? 10.097 4.188 -9.463 1.00 96.69 90 LEU A N 1
ATOM 695 C CA . LEU A 1 90 ? 11.236 4.177 -8.530 1.00 96.69 90 LEU A CA 1
ATOM 696 C C . LEU A 1 90 ? 12.559 4.618 -9.160 1.00 96.69 90 LEU A C 1
ATOM 698 O O . LEU A 1 90 ? 13.373 5.254 -8.495 1.00 96.69 90 LEU A O 1
ATOM 702 N N . SER A 1 91 ? 12.793 4.248 -10.417 1.00 96.38 91 SER A N 1
ATOM 703 C CA . SER A 1 91 ? 14.034 4.563 -11.135 1.00 96.38 91 SER A CA 1
ATOM 704 C C . SER A 1 91 ? 13.996 5.912 -11.856 1.00 96.38 91 SER A C 1
ATOM 706 O O . SER A 1 91 ? 15.029 6.365 -12.345 1.00 96.38 91 SER A O 1
ATOM 708 N N . GLY A 1 92 ? 12.820 6.538 -11.961 1.00 95.31 92 GLY A N 1
ATOM 709 C CA . GLY A 1 92 ? 12.595 7.738 -12.768 1.00 95.31 92 GLY A CA 1
ATOM 710 C C . GLY A 1 92 ? 12.642 7.486 -14.279 1.00 95.31 92 GLY A C 1
ATOM 711 O O . GLY A 1 92 ? 12.701 8.442 -15.050 1.00 95.31 92 GLY A O 1
ATOM 712 N N . LYS A 1 93 ? 12.647 6.221 -14.719 1.00 97.00 93 LYS A N 1
ATOM 713 C CA . LYS A 1 93 ? 12.677 5.862 -16.141 1.00 97.00 93 LYS A CA 1
ATOM 714 C C . LYS A 1 93 ? 11.269 5.722 -16.726 1.00 97.00 93 LYS A C 1
ATOM 716 O O . LYS A 1 93 ? 10.368 5.256 -16.024 1.00 97.00 93 LYS A O 1
ATOM 721 N N . PRO A 1 94 ? 11.080 6.036 -18.020 1.00 96.56 94 PRO A N 1
ATOM 722 C CA . PRO A 1 94 ? 9.828 5.773 -18.719 1.00 96.56 94 PRO A CA 1
ATOM 723 C C . PRO A 1 94 ? 9.431 4.295 -18.661 1.00 96.56 94 PRO A C 1
ATOM 725 O O . PRO A 1 94 ? 10.275 3.402 -18.774 1.00 96.56 94 PRO A O 1
ATOM 728 N N . PHE A 1 95 ? 8.131 4.032 -18.546 1.00 97.38 95 PHE A N 1
ATOM 729 C CA . PHE A 1 95 ? 7.577 2.678 -18.500 1.00 97.38 95 PHE A CA 1
ATOM 730 C C . PHE A 1 95 ? 8.044 1.809 -19.679 1.00 97.38 95 PHE A C 1
ATOM 732 O O . PHE A 1 95 ? 8.446 0.662 -19.480 1.00 97.38 95 PHE A O 1
ATOM 739 N N . GLU A 1 96 ? 8.054 2.357 -20.898 1.00 96.38 96 GLU A N 1
ATOM 740 C CA . GLU A 1 96 ? 8.453 1.643 -22.113 1.00 96.38 96 GLU A CA 1
ATOM 741 C C . GLU A 1 96 ? 9.931 1.244 -22.122 1.00 96.38 96 GLU A C 1
ATOM 743 O O . GLU A 1 96 ? 10.294 0.288 -22.809 1.00 96.38 96 GLU A O 1
ATOM 748 N N . GLU A 1 97 ? 10.789 1.959 -21.392 1.00 97.50 97 GLU A N 1
ATOM 749 C CA . GLU A 1 97 ? 12.184 1.557 -21.213 1.00 97.50 97 GLU A CA 1
ATOM 750 C C . GLU A 1 97 ? 12.273 0.385 -20.241 1.00 97.50 97 GLU A C 1
ATOM 752 O O . GLU A 1 97 ? 12.917 -0.620 -20.536 1.00 97.50 97 GLU A O 1
ATOM 757 N N . VAL A 1 98 ? 11.579 0.479 -19.106 1.00 98.12 98 VAL A N 1
ATOM 758 C CA . VAL A 1 98 ? 11.658 -0.526 -18.040 1.00 98.12 98 VAL A CA 1
ATOM 759 C C . VAL A 1 98 ? 11.044 -1.856 -18.470 1.00 98.12 98 VAL A C 1
ATOM 761 O O . VAL A 1 98 ? 11.647 -2.904 -18.242 1.00 98.12 98 VAL A O 1
ATOM 764 N N . ILE A 1 99 ? 9.893 -1.850 -19.149 1.00 97.25 99 ILE A N 1
ATOM 765 C CA . ILE A 1 99 ? 9.243 -3.099 -19.575 1.00 97.25 99 ILE A CA 1
ATOM 766 C C . ILE A 1 99 ? 10.073 -3.879 -20.606 1.00 97.25 99 ILE A C 1
ATOM 768 O O . ILE A 1 99 ? 9.997 -5.103 -20.651 1.00 97.25 99 ILE A O 1
ATOM 772 N N . LYS A 1 100 ? 10.923 -3.197 -21.388 1.00 96.62 100 LYS A N 1
ATOM 773 C CA . LYS A 1 100 ? 11.847 -3.832 -22.346 1.00 96.62 100 LYS A CA 1
ATOM 774 C C . LYS A 1 100 ? 13.080 -4.445 -21.686 1.00 96.62 100 LYS A C 1
ATOM 776 O O . LYS A 1 100 ? 13.720 -5.297 -22.296 1.00 96.62 100 LYS A O 1
ATOM 781 N N . LEU A 1 101 ? 13.416 -4.041 -20.457 1.00 97.31 101 LEU A N 1
ATOM 782 C CA . LEU A 1 101 ? 14.503 -4.671 -19.701 1.00 97.31 101 LEU A CA 1
ATOM 783 C C . LEU A 1 101 ? 14.148 -6.101 -19.295 1.00 97.31 101 LEU A C 1
ATOM 785 O O . LEU A 1 101 ? 15.049 -6.916 -19.106 1.00 97.31 101 LEU A O 1
ATOM 789 N N . LYS A 1 102 ? 12.857 -6.426 -19.159 1.00 96.81 102 LYS A N 1
ATOM 790 C CA . LYS A 1 102 ? 12.408 -7.789 -18.880 1.00 96.81 102 LYS A CA 1
ATOM 791 C C . LYS A 1 102 ? 12.446 -8.622 -20.164 1.00 96.81 102 LYS A C 1
ATOM 793 O O . LYS A 1 102 ? 11.697 -8.375 -21.103 1.00 96.81 102 LYS A O 1
ATOM 798 N N . THR A 1 103 ? 13.287 -9.652 -20.178 1.00 94.75 103 THR A N 1
ATOM 799 C CA . THR A 1 103 ? 13.418 -10.620 -21.276 1.00 94.75 103 THR A CA 1
ATOM 800 C C . THR A 1 103 ? 13.099 -12.034 -20.786 1.00 94.75 103 THR A C 1
ATOM 802 O O . THR A 1 103 ? 12.869 -12.260 -19.597 1.00 94.75 103 THR A O 1
ATOM 805 N N . ASN A 1 104 ? 13.105 -13.023 -21.680 1.00 92.38 104 ASN A N 1
ATOM 806 C CA . ASN A 1 104 ? 12.916 -14.429 -21.296 1.00 92.38 104 ASN A CA 1
ATOM 807 C C . ASN A 1 104 ? 14.111 -15.016 -20.525 1.00 92.38 104 ASN A C 1
ATOM 809 O O . ASN A 1 104 ? 13.970 -16.060 -19.897 1.00 92.38 104 ASN A O 1
ATOM 813 N N . SER A 1 105 ? 15.277 -14.366 -20.567 1.00 95.81 105 SER A N 1
ATOM 814 C CA . SER A 1 105 ? 16.516 -14.861 -19.958 1.00 95.81 105 SER A CA 1
ATOM 815 C C . SER A 1 105 ? 16.827 -14.244 -18.594 1.00 95.81 105 SER A C 1
ATOM 817 O O . SER A 1 105 ? 17.834 -14.608 -17.995 1.00 95.81 105 SER A O 1
ATOM 819 N N . ASN A 1 106 ? 16.012 -13.301 -18.111 1.00 97.12 106 ASN A N 1
ATOM 820 C CA . ASN A 1 106 ? 16.232 -12.626 -16.835 1.00 97.12 106 ASN A CA 1
ATOM 821 C C . ASN A 1 106 ? 14.977 -12.597 -15.953 1.00 97.12 106 ASN A C 1
ATOM 823 O O . ASN A 1 106 ? 13.863 -12.947 -16.357 1.00 97.12 106 ASN A O 1
ATOM 827 N N . THR A 1 107 ? 15.166 -12.158 -14.718 1.00 97.19 107 THR A N 1
ATOM 828 C CA . THR A 1 107 ? 14.128 -12.005 -13.704 1.00 97.19 107 THR A CA 1
ATOM 829 C C . THR A 1 107 ? 13.883 -10.532 -13.392 1.00 97.19 107 THR A C 1
ATOM 831 O O . THR A 1 107 ? 14.709 -9.664 -13.669 1.00 97.19 107 THR A O 1
ATOM 834 N N . TRP A 1 108 ? 12.767 -10.233 -12.724 1.00 97.00 108 TRP A N 1
ATOM 835 C CA . TRP A 1 108 ? 12.533 -8.890 -12.185 1.00 97.00 108 TRP A CA 1
ATOM 836 C C . TRP A 1 108 ? 13.583 -8.466 -11.154 1.00 97.00 108 TRP A C 1
ATOM 838 O O . TRP A 1 108 ? 13.839 -7.276 -11.017 1.00 97.00 108 TRP A O 1
ATOM 848 N N . LYS A 1 109 ? 14.241 -9.412 -10.471 1.00 96.75 109 LYS A N 1
ATOM 849 C CA . LYS A 1 109 ? 15.358 -9.098 -9.573 1.00 96.75 109 LYS A CA 1
ATOM 850 C C . LYS A 1 109 ? 16.570 -8.572 -10.350 1.00 96.75 109 LYS A C 1
ATOM 852 O O . LYS A 1 109 ? 17.205 -7.624 -9.901 1.00 96.75 109 LYS A O 1
ATOM 857 N N . ASP A 1 110 ? 16.844 -9.123 -11.529 1.00 97.94 110 ASP A N 1
ATOM 858 C CA . ASP A 1 110 ? 17.933 -8.649 -12.393 1.00 97.94 110 ASP A CA 1
ATOM 859 C C . ASP A 1 110 ? 17.611 -7.263 -12.971 1.00 97.94 110 ASP A C 1
ATOM 861 O O . ASP A 1 110 ? 18.471 -6.383 -13.015 1.00 97.94 110 ASP A O 1
ATOM 865 N N . VAL A 1 111 ? 16.346 -7.023 -13.345 1.00 98.06 111 VAL A N 1
ATOM 866 C CA . VAL A 1 111 ? 15.877 -5.694 -13.777 1.00 98.06 111 VAL A CA 1
ATOM 867 C C . VAL A 1 111 ? 15.993 -4.680 -12.636 1.00 98.06 111 VAL A C 1
ATOM 869 O O . VAL A 1 111 ? 16.503 -3.582 -12.845 1.00 98.06 111 VAL A O 1
ATOM 872 N N . GLN A 1 112 ? 15.593 -5.050 -11.416 1.00 97.56 112 GLN A N 1
ATOM 873 C CA . GLN A 1 112 ? 15.742 -4.214 -10.222 1.00 97.56 112 GLN A CA 1
ATOM 874 C C . GLN A 1 112 ? 17.205 -3.786 -10.020 1.00 97.56 112 GLN A C 1
ATOM 876 O O . GLN A 1 112 ? 17.478 -2.602 -9.818 1.00 97.56 112 GLN A O 1
ATOM 881 N N . GLN A 1 113 ? 18.141 -4.738 -10.100 1.00 97.62 113 GLN A N 1
ATOM 882 C CA . GLN A 1 113 ? 19.577 -4.476 -9.976 1.00 97.62 113 GLN A CA 1
ATOM 883 C C . GLN A 1 113 ? 20.092 -3.575 -11.101 1.00 97.62 113 GLN A C 1
ATOM 885 O O . GLN A 1 113 ? 20.808 -2.615 -10.832 1.00 97.62 113 GLN A O 1
ATOM 890 N N . THR A 1 114 ? 19.675 -3.838 -12.342 1.00 97.75 114 THR A N 1
ATOM 891 C CA . THR A 1 114 ? 20.025 -3.028 -13.523 1.00 97.75 114 THR A CA 1
ATOM 892 C C . THR A 1 114 ? 19.591 -1.570 -13.366 1.00 97.75 114 THR A C 1
ATOM 894 O O . THR A 1 114 ? 20.293 -0.656 -13.788 1.00 97.75 114 THR A O 1
ATOM 897 N N . LEU A 1 115 ? 18.441 -1.344 -12.733 1.00 97.88 115 LEU A N 1
ATOM 898 C CA . LEU A 1 115 ? 17.894 -0.015 -12.469 1.00 97.88 115 LEU A CA 1
ATOM 899 C C . LEU A 1 115 ? 18.479 0.657 -11.219 1.00 97.88 115 LEU A C 1
ATOM 901 O O . LEU A 1 115 ? 18.107 1.789 -10.921 1.00 97.88 115 LEU A O 1
ATOM 905 N N . GLY A 1 116 ? 19.355 -0.023 -10.472 1.00 97.38 116 GLY A N 1
ATOM 906 C CA . GLY A 1 116 ? 19.906 0.486 -9.216 1.00 97.38 116 GLY A CA 1
ATOM 907 C C . GLY A 1 116 ? 18.862 0.649 -8.106 1.00 97.38 116 GLY A C 1
ATOM 908 O O . GLY A 1 116 ? 19.084 1.413 -7.170 1.00 97.38 116 GLY A O 1
ATOM 909 N N . ILE A 1 117 ? 17.723 -0.047 -8.196 1.00 97.94 117 ILE A N 1
ATOM 910 C CA . ILE A 1 117 ? 16.644 0.054 -7.209 1.00 97.94 117 ILE A CA 1
ATOM 911 C C . ILE A 1 117 ? 17.007 -0.781 -5.978 1.00 97.94 117 ILE A C 1
ATOM 913 O O . ILE A 1 117 ? 17.175 -2.004 -6.034 1.00 97.94 117 ILE A O 1
ATOM 917 N N . THR A 1 118 ? 17.083 -0.125 -4.828 1.00 97.00 118 THR A N 1
ATOM 918 C CA . THR A 1 118 ? 17.376 -0.776 -3.549 1.00 97.00 118 THR A CA 1
ATOM 919 C C . THR A 1 118 ? 16.122 -1.389 -2.921 1.00 97.00 118 THR A C 1
ATOM 921 O O . THR A 1 118 ? 14.996 -0.932 -3.132 1.00 97.00 118 THR A O 1
ATOM 924 N N . THR A 1 119 ? 16.311 -2.409 -2.081 1.00 93.69 119 THR A N 1
ATOM 925 C CA . THR A 1 119 ? 15.218 -2.991 -1.284 1.00 93.69 119 THR A CA 1
ATOM 926 C C . THR A 1 119 ? 14.556 -1.948 -0.380 1.00 93.69 119 THR A C 1
ATOM 928 O O . THR A 1 119 ? 13.344 -1.995 -0.186 1.00 93.69 119 THR A O 1
ATOM 931 N N . GLU A 1 120 ? 15.324 -0.980 0.131 1.00 95.00 120 GLU A N 1
ATOM 932 C CA . GLU A 1 120 ? 14.796 0.082 0.993 1.00 95.00 120 GLU A CA 1
ATOM 933 C C . GLU A 1 120 ? 13.890 1.053 0.224 1.00 95.00 120 GLU A C 1
ATOM 935 O O . GLU A 1 120 ? 12.833 1.429 0.728 1.00 95.00 120 GLU A O 1
ATOM 940 N N . GLN A 1 121 ? 14.226 1.386 -1.028 1.00 96.12 121 GLN A N 1
ATOM 941 C CA . GLN A 1 121 ? 13.344 2.180 -1.894 1.00 96.12 121 GLN A CA 1
ATOM 942 C C . GLN A 1 121 ? 12.027 1.450 -2.175 1.00 96.12 121 GLN A C 1
ATOM 944 O O . GLN A 1 121 ? 10.960 2.055 -2.083 1.00 96.12 121 GLN A O 1
ATOM 949 N N . ILE A 1 122 ? 12.082 0.142 -2.454 1.00 95.06 122 ILE A N 1
ATOM 950 C CA . ILE A 1 122 ? 10.878 -0.682 -2.646 1.00 95.06 122 ILE A CA 1
ATOM 951 C C . ILE A 1 122 ? 10.029 -0.699 -1.372 1.00 95.06 122 ILE A C 1
ATOM 953 O O . ILE A 1 122 ? 8.817 -0.487 -1.431 1.00 95.06 122 ILE A O 1
ATOM 957 N N . LYS A 1 123 ? 10.657 -0.936 -0.215 1.00 93.56 123 LYS A N 1
ATOM 958 C CA . LYS A 1 123 ? 9.979 -0.967 1.085 1.00 93.56 123 LYS A CA 1
ATOM 959 C C . LYS A 1 123 ? 9.310 0.373 1.389 1.00 93.56 123 LYS A C 1
ATOM 961 O O . LYS A 1 123 ? 8.116 0.396 1.679 1.00 93.56 123 LYS A O 1
ATOM 966 N N . THR A 1 124 ? 10.048 1.473 1.266 1.00 95.31 124 THR A N 1
ATOM 967 C CA . THR A 1 124 ? 9.545 2.835 1.491 1.00 95.31 124 THR A CA 1
ATOM 968 C C . THR A 1 124 ? 8.369 3.148 0.570 1.00 95.31 124 THR A C 1
ATOM 970 O O . THR A 1 124 ? 7.340 3.644 1.023 1.00 95.31 124 THR A O 1
ATOM 973 N N . ALA A 1 125 ? 8.464 2.799 -0.713 1.00 94.25 125 ALA A N 1
ATOM 974 C CA . ALA A 1 125 ? 7.379 3.026 -1.659 1.00 94.25 125 ALA A CA 1
ATOM 975 C C . ALA A 1 125 ? 6.122 2.211 -1.325 1.00 94.25 125 ALA A C 1
ATOM 977 O O . ALA A 1 125 ? 5.016 2.746 -1.392 1.00 94.25 125 ALA A O 1
ATOM 978 N N . HIS A 1 126 ? 6.270 0.949 -0.907 1.00 92.69 126 HIS A N 1
ATOM 979 C CA . HIS A 1 126 ? 5.138 0.157 -0.425 1.00 92.69 126 HIS A CA 1
ATOM 980 C C . HIS A 1 126 ? 4.508 0.753 0.835 1.00 92.69 126 HIS A C 1
ATOM 982 O O . HIS A 1 126 ? 3.284 0.823 0.912 1.00 92.69 126 HIS A O 1
ATOM 988 N N . ILE A 1 127 ? 5.316 1.215 1.793 1.00 95.38 127 ILE A N 1
ATOM 989 C CA . ILE A 1 127 ? 4.816 1.871 3.006 1.00 95.38 127 ILE A CA 1
ATOM 990 C C . ILE A 1 127 ? 4.008 3.116 2.642 1.00 95.38 127 ILE A C 1
ATOM 992 O O . ILE A 1 127 ? 2.863 3.231 3.068 1.00 95.38 127 ILE A O 1
ATOM 996 N N . ASN A 1 128 ? 4.551 3.994 1.799 1.00 94.44 128 ASN A N 1
ATOM 997 C CA . ASN A 1 128 ? 3.864 5.216 1.375 1.00 94.44 128 ASN A CA 1
ATOM 998 C C . ASN A 1 128 ? 2.551 4.904 0.645 1.00 94.44 128 ASN A C 1
ATOM 1000 O O . ASN A 1 128 ? 1.526 5.535 0.899 1.00 94.44 128 ASN A O 1
ATOM 1004 N N . MET A 1 129 ? 2.563 3.893 -0.227 1.00 91.94 129 MET A N 1
ATOM 1005 C CA . MET A 1 129 ? 1.372 3.443 -0.941 1.00 91.94 129 MET A CA 1
ATOM 1006 C C . MET A 1 129 ? 0.302 2.914 0.021 1.00 91.94 129 MET A C 1
ATOM 1008 O O . MET A 1 129 ? -0.859 3.306 -0.084 1.00 91.94 129 MET A O 1
ATOM 1012 N N . PHE A 1 130 ? 0.673 2.054 0.972 1.00 93.62 130 PHE A N 1
ATOM 1013 C CA . PHE A 1 130 ? -0.273 1.519 1.950 1.00 93.62 130 PHE A CA 1
ATOM 1014 C C . PHE A 1 130 ? -0.774 2.589 2.917 1.00 93.62 130 PHE A C 1
ATOM 1016 O O . PHE A 1 130 ? -1.966 2.611 3.203 1.00 93.62 130 PHE A O 1
ATOM 1023 N N . ALA A 1 131 ? 0.081 3.505 3.369 1.00 96.50 131 ALA A N 1
ATOM 1024 C CA . ALA A 1 131 ? -0.324 4.625 4.211 1.00 96.50 131 ALA A CA 1
ATOM 1025 C C . ALA A 1 131 ? -1.349 5.521 3.499 1.00 96.50 131 ALA A C 1
ATOM 1027 O O . ALA A 1 131 ? -2.380 5.849 4.084 1.00 96.50 131 ALA A O 1
ATOM 1028 N N . GLY A 1 132 ? -1.115 5.855 2.224 1.00 94.38 132 GLY A N 1
ATOM 1029 C CA . GLY A 1 132 ? -2.066 6.617 1.410 1.00 94.38 132 GLY A CA 1
ATOM 1030 C C . GLY A 1 132 ? -3.394 5.885 1.203 1.00 94.38 132 GLY A C 1
ATOM 1031 O O . GLY A 1 132 ? -4.458 6.481 1.343 1.00 94.38 132 GLY A O 1
ATOM 1032 N N . GLN A 1 133 ? -3.353 4.576 0.937 1.00 91.88 133 GLN A N 1
ATOM 1033 C CA . GLN A 1 133 ? -4.563 3.760 0.808 1.00 91.88 133 GLN A CA 1
ATOM 1034 C C . GLN A 1 133 ? -5.356 3.688 2.119 1.00 91.88 133 GLN A C 1
ATOM 1036 O O . GLN A 1 133 ? -6.569 3.890 2.106 1.00 91.88 133 GLN A O 1
ATOM 1041 N N . ILE A 1 134 ? -4.680 3.434 3.245 1.00 95.62 134 ILE A N 1
ATOM 1042 C CA . ILE A 1 134 ? -5.290 3.420 4.579 1.00 95.62 134 ILE A CA 1
ATOM 1043 C C . ILE A 1 134 ? -5.950 4.773 4.850 1.00 95.62 134 ILE A C 1
ATOM 1045 O O . ILE A 1 134 ? -7.138 4.800 5.157 1.00 95.62 134 ILE A O 1
ATOM 1049 N N . ASN A 1 135 ? -5.236 5.882 4.639 1.00 96.31 135 ASN A N 1
ATOM 1050 C CA . ASN A 1 135 ? -5.786 7.224 4.807 1.00 96.31 135 ASN A CA 1
ATOM 1051 C C . ASN A 1 135 ? -7.047 7.450 3.963 1.00 96.31 135 ASN A C 1
ATOM 1053 O O . ASN A 1 135 ? -8.075 7.850 4.500 1.00 96.31 135 ASN A O 1
ATOM 1057 N N . ALA A 1 136 ? -7.006 7.115 2.672 1.00 93.12 136 ALA A N 1
ATOM 1058 C CA . ALA A 1 136 ? -8.141 7.303 1.772 1.00 93.12 136 ALA A CA 1
ATOM 1059 C C . ALA A 1 136 ? -9.390 6.497 2.179 1.00 93.12 136 ALA A C 1
ATOM 1061 O O . ALA A 1 136 ? -10.505 6.872 1.822 1.00 93.12 136 ALA A O 1
ATOM 1062 N N . LYS A 1 137 ? -9.221 5.377 2.895 1.00 92.69 137 LYS A N 1
ATOM 1063 C CA . LYS A 1 137 ? -10.326 4.485 3.278 1.00 92.69 137 LYS A CA 1
ATOM 1064 C C . LYS A 1 137 ? -10.804 4.646 4.712 1.00 92.69 137 LYS A C 1
ATOM 1066 O O . LYS A 1 137 ? -11.972 4.387 4.967 1.00 92.69 137 LYS A O 1
ATOM 1071 N N . THR A 1 138 ? -9.931 5.030 5.636 1.00 94.94 138 THR A N 1
ATOM 1072 C CA . THR A 1 138 ? -10.262 5.111 7.068 1.00 94.94 138 THR A CA 1
ATOM 1073 C C . THR A 1 138 ? -10.193 6.532 7.615 1.00 94.94 138 THR A C 1
ATOM 1075 O O . THR A 1 138 ? -10.704 6.792 8.701 1.00 94.94 138 THR A O 1
ATOM 1078 N N . GLY A 1 139 ? -9.563 7.458 6.889 1.00 95.19 139 GLY A N 1
ATOM 1079 C CA . GLY A 1 139 ? -9.258 8.804 7.369 1.00 95.19 139 GLY A CA 1
ATOM 1080 C C . GLY A 1 139 ? -8.079 8.869 8.346 1.00 95.19 139 GLY A C 1
ATOM 1081 O O . GLY A 1 139 ? -7.749 9.962 8.796 1.00 95.19 139 GLY A O 1
ATOM 1082 N N . LEU A 1 140 ? -7.424 7.743 8.666 1.00 97.00 140 LEU A N 1
ATOM 1083 C CA . LEU A 1 140 ? -6.223 7.734 9.509 1.00 97.00 140 LEU A CA 1
ATOM 1084 C C . LEU A 1 140 ? -5.115 8.542 8.834 1.00 97.00 140 LEU A C 1
ATOM 1086 O O . LEU A 1 140 ? -4.829 8.326 7.657 1.00 97.00 140 LEU A O 1
ATOM 1090 N N . ASP A 1 141 ? -4.479 9.459 9.554 1.00 97.00 141 ASP A N 1
ATOM 1091 C CA . ASP A 1 141 ? -3.428 10.288 8.977 1.00 97.00 141 ASP A CA 1
ATOM 1092 C C . ASP A 1 141 ? -2.243 9.437 8.477 1.00 97.00 141 ASP A C 1
ATOM 1094 O O . ASP A 1 141 ? -1.898 8.383 9.026 1.00 97.00 141 ASP A O 1
ATOM 1098 N N . THR A 1 142 ? -1.620 9.883 7.386 1.00 97.19 142 THR A N 1
ATOM 1099 C CA . THR A 1 142 ? -0.568 9.115 6.710 1.00 97.19 142 THR A CA 1
ATOM 1100 C C . THR A 1 142 ? 0.691 8.959 7.561 1.00 97.19 142 THR A C 1
ATOM 1102 O O . THR A 1 142 ? 1.393 7.960 7.401 1.00 97.19 142 THR A O 1
ATOM 1105 N N . ALA A 1 143 ? 0.978 9.887 8.480 1.00 97.81 143 ALA A N 1
ATOM 1106 C CA . ALA A 1 143 ? 2.144 9.819 9.360 1.00 97.81 143 ALA A CA 1
ATOM 1107 C C . ALA A 1 143 ? 1.986 8.719 10.424 1.00 97.81 143 ALA A C 1
ATOM 1109 O O . ALA A 1 143 ? 2.901 7.911 10.625 1.00 97.81 143 ALA A O 1
ATOM 1110 N N . THR A 1 144 ? 0.807 8.616 11.036 1.00 97.94 144 THR A N 1
ATOM 1111 C CA . THR A 1 144 ? 0.455 7.534 11.961 1.00 97.94 144 THR A CA 1
ATOM 1112 C C . THR A 1 144 ? 0.441 6.194 11.234 1.00 97.94 144 THR A C 1
ATOM 1114 O O . THR A 1 144 ? 1.084 5.246 11.688 1.00 97.94 144 THR A O 1
ATOM 1117 N N . ALA A 1 145 ? -0.199 6.109 10.060 1.00 97.94 145 ALA A N 1
ATOM 1118 C CA . ALA A 1 145 ? -0.198 4.885 9.257 1.00 97.94 145 ALA A CA 1
ATOM 1119 C C . ALA A 1 145 ? 1.232 4.440 8.888 1.00 97.94 145 ALA A C 1
ATOM 1121 O O . ALA A 1 145 ? 1.572 3.268 9.032 1.00 97.94 145 ALA A O 1
ATOM 1122 N N . THR A 1 146 ? 2.096 5.376 8.482 1.00 98.06 146 THR A N 1
ATOM 1123 C CA . THR A 1 146 ? 3.513 5.117 8.169 1.00 98.06 146 THR A CA 1
ATOM 1124 C C . THR A 1 146 ? 4.286 4.616 9.387 1.00 98.06 146 THR A C 1
ATOM 1126 O O . THR A 1 146 ? 5.062 3.666 9.276 1.00 98.06 146 THR A O 1
ATOM 1129 N N . THR A 1 147 ? 4.067 5.216 10.559 1.00 98.19 147 THR A N 1
ATOM 1130 C CA . THR A 1 147 ? 4.690 4.777 11.818 1.00 98.19 147 THR A CA 1
ATOM 1131 C C . THR A 1 147 ? 4.312 3.334 12.145 1.00 98.19 147 THR A C 1
ATOM 1133 O O . THR A 1 147 ? 5.196 2.507 12.370 1.00 98.19 147 THR A O 1
ATOM 1136 N N . LEU A 1 148 ? 3.021 2.999 12.085 1.00 98.19 148 LEU A N 1
ATOM 1137 C CA . LEU A 1 148 ? 2.529 1.648 12.362 1.00 98.19 148 LEU A CA 1
ATOM 1138 C C . LEU A 1 148 ? 3.060 0.619 11.347 1.00 98.19 148 LEU A C 1
ATOM 1140 O O . LEU A 1 148 ? 3.490 -0.471 11.723 1.00 98.19 148 LEU A O 1
ATOM 1144 N N . LEU A 1 149 ? 3.110 0.970 10.059 1.00 97.38 149 LEU A N 1
ATOM 1145 C CA . LEU A 1 149 ? 3.692 0.108 9.023 1.00 97.38 149 LEU A CA 1
ATOM 1146 C C . LEU A 1 149 ? 5.186 -0.157 9.270 1.00 97.38 149 LEU A C 1
ATOM 1148 O O . LEU A 1 149 ? 5.649 -1.286 9.111 1.00 97.38 149 LEU A O 1
ATOM 1152 N N . ASN A 1 150 ? 5.940 0.857 9.703 1.00 96.31 150 ASN A N 1
ATOM 1153 C CA . ASN A 1 150 ? 7.356 0.713 10.054 1.00 96.31 150 ASN A CA 1
ATOM 1154 C C . ASN A 1 150 ? 7.587 -0.144 11.304 1.00 96.31 150 ASN A C 1
ATOM 1156 O O . ASN A 1 150 ? 8.601 -0.835 11.385 1.00 96.31 150 ASN A O 1
ATOM 1160 N N . GLN A 1 151 ? 6.642 -0.142 12.246 1.00 96.19 151 GLN A N 1
ATOM 1161 C CA . GLN A 1 151 ? 6.646 -1.031 13.412 1.00 96.19 151 GLN A CA 1
ATOM 1162 C C . GLN A 1 151 ? 6.302 -2.489 13.058 1.00 96.19 151 GLN A C 1
ATOM 1164 O O . GLN A 1 151 ? 6.410 -3.369 13.908 1.00 96.19 151 GLN A O 1
ATOM 1169 N N . GLY A 1 152 ? 5.922 -2.763 11.806 1.00 94.75 152 GLY A N 1
ATOM 1170 C CA . GLY A 1 152 ? 5.633 -4.108 11.315 1.00 94.75 152 GLY A CA 1
ATOM 1171 C C . GLY A 1 152 ? 4.166 -4.516 11.425 1.00 94.75 152 GLY A C 1
ATOM 1172 O O . GLY A 1 152 ? 3.848 -5.675 11.153 1.00 94.75 152 GLY A O 1
ATOM 1173 N N . TYR A 1 153 ? 3.260 -3.596 11.778 1.00 96.44 153 TYR A N 1
ATOM 1174 C CA . TYR A 1 153 ? 1.831 -3.889 11.737 1.00 96.44 153 TYR A CA 1
ATOM 1175 C C . TYR A 1 153 ? 1.382 -4.166 10.306 1.00 96.44 153 TYR A C 1
ATOM 1177 O O . TYR A 1 153 ? 1.740 -3.462 9.357 1.00 96.44 153 TYR A O 1
ATOM 1185 N N . HIS A 1 154 ? 0.554 -5.196 10.149 1.00 93.94 154 HIS A N 1
ATOM 1186 C CA . HIS A 1 154 ? 0.007 -5.524 8.847 1.00 93.94 154 HIS A CA 1
ATOM 1187 C C . HIS A 1 154 ? -0.968 -4.415 8.401 1.00 93.94 154 HIS A C 1
ATOM 1189 O O . HIS A 1 154 ? -1.838 -4.022 9.183 1.00 93.94 154 HIS A O 1
ATOM 1195 N N . PRO A 1 155 ? -0.917 -3.949 7.139 1.00 94.75 155 PRO A N 1
ATOM 1196 C CA . PRO A 1 155 ? -1.782 -2.874 6.649 1.00 94.75 155 PRO A CA 1
ATOM 1197 C C . PRO A 1 155 ? -3.284 -3.084 6.922 1.00 94.75 155 PRO A C 1
ATOM 1199 O O . PRO A 1 155 ? -4.007 -2.153 7.274 1.00 94.75 155 PRO A O 1
ATOM 1202 N N . ARG A 1 156 ? -3.760 -4.334 6.805 1.00 93.75 156 ARG A N 1
ATOM 1203 C CA . ARG A 1 156 ? -5.152 -4.701 7.123 1.00 93.75 156 ARG A CA 1
ATOM 1204 C C . ARG A 1 156 ? -5.490 -4.507 8.596 1.00 93.75 156 ARG A C 1
ATOM 1206 O O . ARG A 1 156 ? -6.587 -4.060 8.892 1.00 93.75 156 ARG A O 1
ATOM 1213 N N . ASP A 1 157 ? -4.576 -4.848 9.493 1.00 96.19 157 ASP A N 1
ATOM 1214 C CA . ASP A 1 157 ? -4.799 -4.730 10.932 1.00 96.19 157 ASP A CA 1
ATOM 1215 C C . ASP A 1 157 ? -4.857 -3.258 11.347 1.00 96.19 157 ASP A C 1
ATOM 1217 O O . ASP A 1 157 ? -5.750 -2.873 12.095 1.00 96.19 157 ASP A O 1
ATOM 1221 N N . ILE A 1 158 ? -4.004 -2.416 10.753 1.00 97.94 158 ILE A N 1
ATOM 1222 C CA . ILE A 1 158 ? -4.073 -0.956 10.909 1.00 97.94 158 ILE A CA 1
ATOM 1223 C C . ILE A 1 158 ? -5.435 -0.429 10.441 1.00 97.94 158 ILE A C 1
ATOM 1225 O O . ILE A 1 158 ? -6.065 0.354 11.145 1.00 97.94 158 ILE A O 1
ATOM 1229 N N . ALA A 1 159 ? -5.916 -0.866 9.272 1.00 97.50 159 ALA A N 1
ATOM 1230 C CA . ALA A 1 159 ? -7.191 -0.397 8.732 1.00 97.50 159 ALA A CA 1
ATOM 1231 C C . ALA A 1 159 ? -8.396 -0.793 9.606 1.00 97.50 159 ALA A C 1
ATOM 1233 O O . ALA A 1 159 ? -9.288 0.026 9.818 1.00 97.50 159 ALA A O 1
ATOM 1234 N N . VAL A 1 160 ? -8.417 -2.022 10.138 1.00 97.56 160 VAL A N 1
ATOM 1235 C CA . VAL A 1 160 ? -9.485 -2.470 11.050 1.00 97.56 160 VAL A CA 1
ATOM 1236 C C . VAL A 1 160 ? -9.413 -1.721 12.379 1.00 97.56 160 VAL A C 1
ATOM 1238 O O . VAL A 1 160 ? -10.431 -1.218 12.854 1.00 97.56 160 VAL A O 1
ATOM 1241 N N . ALA A 1 161 ? -8.217 -1.590 12.956 1.00 98.31 161 ALA A N 1
ATOM 1242 C CA . ALA A 1 161 ? -8.025 -0.850 14.197 1.00 98.31 161 ALA A CA 1
ATOM 1243 C C . ALA A 1 161 ? -8.421 0.624 14.056 1.00 98.31 161 ALA A C 1
ATOM 1245 O O . ALA A 1 161 ? -9.032 1.171 14.967 1.00 98.31 161 ALA A O 1
ATOM 1246 N N . ALA A 1 162 ? -8.140 1.254 12.911 1.00 98.19 162 ALA A N 1
ATOM 1247 C CA . ALA A 1 162 ? -8.538 2.632 12.636 1.00 98.19 162 ALA A CA 1
ATOM 1248 C C . ALA A 1 162 ? -10.065 2.816 12.657 1.00 98.19 162 ALA A C 1
ATOM 1250 O O . ALA A 1 162 ? -10.547 3.782 13.244 1.00 98.19 162 ALA A O 1
ATOM 1251 N N . GLN A 1 163 ? -10.830 1.885 12.077 1.00 98.00 163 GLN A N 1
ATOM 1252 C CA . GLN A 1 163 ? -12.297 1.953 12.103 1.00 98.00 163 GLN A CA 1
ATOM 1253 C C . GLN A 1 163 ? -12.856 1.731 13.511 1.00 98.00 163 GLN A C 1
ATOM 1255 O O . GLN A 1 163 ? -13.695 2.495 13.979 1.00 98.00 163 GLN A O 1
ATOM 1260 N N . LEU A 1 164 ? -12.326 0.751 14.244 1.00 98.31 164 LEU A N 1
ATOM 1261 C CA . LEU A 1 164 ? -12.720 0.520 15.635 1.00 98.31 164 LEU A CA 1
ATOM 1262 C C . LEU A 1 164 ? -12.359 1.704 16.549 1.00 98.31 164 LEU A C 1
ATOM 1264 O O . LEU A 1 164 ? -13.155 2.088 17.407 1.00 98.31 164 LEU A O 1
ATOM 1268 N N . ALA A 1 165 ? -11.195 2.323 16.344 1.00 98.31 165 ALA A N 1
ATOM 1269 C CA . ALA A 1 165 ? -10.786 3.541 17.039 1.00 98.31 165 ALA A CA 1
ATOM 1270 C C . ALA A 1 165 ? -11.746 4.701 16.737 1.00 98.31 165 ALA A C 1
ATOM 1272 O O . ALA A 1 165 ? -12.222 5.356 17.661 1.00 98.31 165 ALA A O 1
ATOM 1273 N N . LYS A 1 166 ? -12.116 4.895 15.465 1.00 97.50 166 LYS A N 1
ATOM 1274 C CA . LYS A 1 166 ? -13.106 5.894 15.037 1.00 97.50 166 LYS A CA 1
ATOM 1275 C C . LYS A 1 166 ? -14.479 5.664 15.678 1.00 97.50 166 LYS A C 1
ATOM 1277 O O . LYS A 1 166 ? -15.078 6.616 16.168 1.00 97.50 166 LYS A O 1
ATOM 1282 N N . ASN A 1 167 ? -14.947 4.418 15.735 1.00 97.31 167 ASN A N 1
ATOM 1283 C CA . ASN A 1 167 ? -16.252 4.071 16.309 1.00 97.31 167 ASN A CA 1
ATOM 1284 C C . ASN A 1 167 ? -16.317 4.240 17.832 1.00 97.31 167 ASN A C 1
ATOM 1286 O O . ASN A 1 167 ? -17.395 4.454 18.379 1.00 97.31 167 ASN A O 1
ATOM 1290 N N . THR A 1 168 ? -15.179 4.138 18.523 1.00 97.44 168 THR A N 1
ATOM 1291 C CA . THR A 1 168 ? -15.120 4.176 19.994 1.00 97.44 168 THR A CA 1
ATOM 1292 C C . THR A 1 168 ? -14.475 5.433 20.571 1.00 97.44 168 THR A C 1
ATOM 1294 O O . THR A 1 168 ? -14.488 5.618 21.787 1.00 97.44 168 THR A O 1
ATOM 1297 N N . GLY A 1 169 ? -13.874 6.280 19.732 1.00 96.75 169 GLY A N 1
ATOM 1298 C CA . GLY A 1 169 ? -13.064 7.422 20.161 1.00 96.75 169 GLY A CA 1
ATOM 1299 C C . GLY A 1 169 ? -11.759 7.035 20.871 1.00 96.75 169 GLY A C 1
ATOM 1300 O O . GLY A 1 169 ? -11.135 7.886 21.503 1.00 96.75 169 GLY A O 1
ATOM 1301 N N . LYS A 1 170 ? -11.350 5.761 20.816 1.00 97.38 170 LYS A N 1
ATOM 1302 C CA . LYS A 1 170 ? -10.110 5.282 21.442 1.00 97.38 170 LYS A CA 1
ATOM 1303 C C . LYS A 1 170 ? -8.887 5.605 20.596 1.00 97.38 170 LYS A C 1
ATOM 1305 O O . LYS A 1 170 ? -8.979 5.817 19.389 1.00 97.38 170 LYS A O 1
ATOM 1310 N N . ASN A 1 171 ? -7.718 5.582 21.232 1.00 97.00 171 ASN A N 1
ATOM 1311 C CA . ASN A 1 171 ? -6.458 5.619 20.509 1.00 97.00 171 ASN A CA 1
ATOM 1312 C C . ASN A 1 171 ? -6.292 4.335 19.671 1.00 97.00 171 ASN A C 1
ATOM 1314 O O . ASN A 1 171 ? -6.613 3.239 20.130 1.00 97.00 171 ASN A O 1
ATOM 1318 N N . ILE A 1 172 ? -5.775 4.459 18.445 1.00 97.94 172 ILE A N 1
ATOM 1319 C CA . ILE A 1 172 ? -5.548 3.308 17.560 1.00 97.94 172 ILE A CA 1
ATOM 1320 C C . ILE A 1 172 ? -4.558 2.294 18.146 1.00 97.94 172 ILE A C 1
ATOM 1322 O O . ILE A 1 172 ? -4.744 1.095 17.952 1.00 97.94 172 ILE A O 1
ATOM 1326 N N . GLN A 1 173 ? -3.545 2.752 18.886 1.00 97.62 173 GLN A N 1
ATOM 1327 C CA . GLN A 1 173 ? -2.584 1.874 19.543 1.00 97.62 173 GLN A CA 1
ATOM 1328 C C . GLN A 1 173 ? -3.269 1.026 20.616 1.00 97.62 173 GLN A C 1
ATOM 1330 O O . GLN A 1 173 ? -3.081 -0.185 20.624 1.00 97.62 173 GLN A O 1
ATOM 1335 N N . ASP A 1 174 ? -4.152 1.620 21.425 1.00 97.81 174 ASP A N 1
ATOM 1336 C CA . ASP A 1 174 ? -4.925 0.873 22.427 1.00 97.81 174 ASP A CA 1
ATOM 1337 C C . ASP A 1 174 ? -5.782 -0.217 21.766 1.00 97.81 174 ASP A C 1
ATOM 1339 O O . ASP A 1 174 ? -5.897 -1.327 22.279 1.00 97.81 174 ASP A O 1
ATOM 1343 N N . VAL A 1 175 ? -6.373 0.074 20.601 1.00 98.44 175 VAL A N 1
ATOM 1344 C CA . VAL A 1 175 ? -7.167 -0.903 19.840 1.00 98.44 175 VAL A CA 1
ATOM 1345 C C . VAL A 1 175 ? -6.290 -2.013 19.253 1.00 98.44 175 VAL A C 1
ATOM 1347 O O . VAL A 1 175 ? -6.665 -3.185 19.315 1.00 98.44 175 VAL A O 1
ATOM 1350 N N . LEU A 1 176 ? -5.122 -1.674 18.697 1.00 98.12 176 LEU A N 1
ATOM 1351 C CA . LEU A 1 176 ? -4.151 -2.657 18.205 1.00 98.12 176 LEU A CA 1
ATOM 1352 C C . LEU A 1 176 ? -3.656 -3.563 19.335 1.00 98.12 176 LEU A C 1
ATOM 1354 O O . LEU A 1 176 ? -3.544 -4.772 19.142 1.00 98.12 176 LEU A O 1
ATOM 1358 N N . ASP A 1 177 ? -3.443 -3.011 20.527 1.00 97.44 177 ASP A N 1
ATOM 1359 C CA . ASP A 1 177 ? -2.979 -3.759 21.691 1.00 97.44 177 ASP A CA 1
ATOM 1360 C C . ASP A 1 177 ? -4.010 -4.785 22.177 1.00 97.44 177 ASP A C 1
ATOM 1362 O O . ASP A 1 177 ? -3.629 -5.800 22.765 1.00 97.44 177 ASP A O 1
ATOM 1366 N N . LEU A 1 178 ? -5.303 -4.599 21.893 1.00 97.50 178 LEU A N 1
ATOM 1367 C CA . LEU A 1 178 ? -6.334 -5.608 22.165 1.00 97.50 178 LEU A CA 1
ATOM 1368 C C . LEU A 1 178 ? -6.246 -6.812 21.218 1.00 97.50 178 LEU A C 1
ATOM 1370 O O . LEU A 1 178 ? -6.714 -7.902 21.563 1.00 97.50 178 LEU A O 1
ATOM 1374 N N . LYS A 1 179 ? -5.638 -6.665 20.035 1.00 97.06 179 LYS A N 1
ATOM 1375 C CA . LYS A 1 179 ? -5.477 -7.768 19.086 1.00 97.06 179 LYS A CA 1
ATOM 1376 C C . LYS A 1 179 ? -4.347 -8.692 19.541 1.00 97.06 179 LYS A C 1
ATOM 1378 O O . LYS A 1 179 ? -3.170 -8.345 19.521 1.00 97.06 179 LYS A O 1
ATOM 1383 N N . LYS A 1 180 ? -4.705 -9.920 19.912 1.00 94.44 180 LYS A N 1
ATOM 1384 C CA . LYS A 1 180 ? -3.790 -10.982 20.352 1.00 94.44 180 LYS A CA 1
ATOM 1385 C C . LYS A 1 180 ? -3.783 -12.142 19.359 1.00 94.44 180 LYS A C 1
ATOM 1387 O O . LYS A 1 180 ? -4.565 -12.186 18.411 1.00 94.44 180 LYS A O 1
ATOM 1392 N N . ILE A 1 181 ? -2.877 -13.098 19.553 1.00 91.81 181 ILE A N 1
ATOM 1393 C CA . ILE A 1 181 ? -2.767 -14.273 18.672 1.00 91.81 181 ILE A CA 1
ATOM 1394 C C . ILE A 1 181 ? -3.985 -15.205 18.769 1.00 91.81 181 ILE A C 1
ATOM 1396 O O . ILE A 1 181 ? -4.330 -15.876 17.804 1.00 91.81 181 ILE A O 1
ATOM 1400 N N . ASN A 1 182 ? -4.649 -15.223 19.923 1.00 95.19 182 ASN A N 1
ATOM 1401 C CA . ASN A 1 182 ? -5.749 -16.125 20.257 1.00 95.19 182 ASN A CA 1
ATOM 1402 C C . ASN A 1 182 ? -7.140 -15.481 20.139 1.00 95.19 182 ASN A C 1
ATOM 1404 O O . ASN A 1 182 ? -8.107 -16.081 20.595 1.00 95.19 182 ASN A O 1
ATOM 1408 N N . ASN A 1 183 ? -7.249 -14.283 19.556 1.00 96.81 183 ASN A N 1
ATOM 1409 C CA . ASN A 1 183 ? -8.532 -13.628 19.312 1.00 96.81 183 ASN A CA 1
ATOM 1410 C C . ASN A 1 183 ? -8.665 -13.147 17.863 1.00 96.81 183 ASN A C 1
ATOM 1412 O O . ASN A 1 183 ? -7.703 -13.081 17.090 1.00 96.81 183 ASN A O 1
ATOM 1416 N N . THR A 1 184 ? -9.882 -12.791 17.495 1.00 97.12 184 THR A N 1
ATOM 1417 C CA . THR A 1 184 ? -10.254 -12.242 16.199 1.00 97.12 184 THR A CA 1
ATOM 1418 C C . THR A 1 184 ? -10.566 -10.754 16.317 1.00 97.12 184 THR A C 1
ATOM 1420 O O . THR A 1 184 ? -10.746 -10.209 17.402 1.00 97.12 184 THR A O 1
ATOM 1423 N N . TRP A 1 185 ? -10.676 -10.077 15.174 1.00 97.12 185 TRP A N 1
ATOM 1424 C CA . TRP A 1 185 ? -11.169 -8.699 15.142 1.00 97.12 185 TRP A CA 1
ATOM 1425 C C . TRP A 1 185 ? -12.633 -8.570 15.591 1.00 97.12 185 TRP A C 1
ATOM 1427 O O . TRP A 1 185 ? -13.017 -7.498 16.047 1.00 97.12 185 TRP A O 1
ATOM 1437 N N . LYS A 1 186 ? -13.427 -9.650 15.509 1.00 97.69 186 LYS A N 1
ATOM 1438 C CA . LYS A 1 186 ? -14.794 -9.684 16.049 1.00 97.69 186 LYS A CA 1
ATOM 1439 C C . LYS A 1 186 ? -14.771 -9.645 17.576 1.00 97.69 186 LYS A C 1
ATOM 1441 O O . LYS A 1 186 ? -15.456 -8.811 18.147 1.00 97.69 186 LYS A O 1
ATOM 1446 N N . ASP A 1 187 ? -13.906 -10.445 18.203 1.00 98.06 187 ASP A N 1
ATOM 1447 C CA . ASP A 1 187 ? -13.754 -10.459 19.666 1.00 98.06 187 ASP A CA 1
ATOM 1448 C C . ASP A 1 187 ? -13.268 -9.100 20.196 1.00 98.06 187 ASP A C 1
ATOM 1450 O O . ASP A 1 187 ? -13.724 -8.625 21.234 1.00 98.06 187 ASP A O 1
ATOM 1454 N N . VAL A 1 188 ? -12.351 -8.446 19.467 1.00 98.19 188 VAL A N 1
ATOM 1455 C CA . VAL A 1 188 ? -11.905 -7.085 19.803 1.00 98.19 188 VAL A CA 1
ATOM 1456 C C . VAL A 1 188 ? -13.071 -6.100 19.700 1.00 98.19 188 VAL A C 1
ATOM 1458 O O . VAL A 1 188 ? -13.282 -5.332 20.635 1.00 98.19 188 VAL A O 1
ATOM 1461 N N . ALA A 1 189 ? -13.857 -6.143 18.619 1.00 98.25 189 ALA A N 1
ATOM 1462 C CA . ALA A 1 189 ? -15.036 -5.291 18.461 1.00 98.25 189 ALA A CA 1
ATOM 1463 C C . ALA A 1 189 ? -16.058 -5.499 19.593 1.00 98.25 189 ALA A C 1
ATOM 1465 O O . ALA A 1 189 ? -16.502 -4.519 20.189 1.00 98.25 189 ALA A O 1
ATOM 1466 N N . ASP A 1 190 ? -16.340 -6.752 19.961 1.00 98.00 190 ASP A N 1
ATOM 1467 C CA . ASP A 1 190 ? -17.247 -7.087 21.065 1.00 98.00 190 ASP A CA 1
ATOM 1468 C C . ASP A 1 190 ? -16.735 -6.533 22.403 1.00 98.00 190 ASP A C 1
ATOM 1470 O O . ASP A 1 190 ? -17.487 -5.898 23.143 1.00 98.00 190 ASP A O 1
ATOM 1474 N N . SER A 1 191 ? -15.435 -6.685 22.691 1.00 97.62 191 SER A N 1
ATOM 1475 C CA . SER A 1 191 ? -14.811 -6.131 23.906 1.00 97.62 191 SER A CA 1
ATOM 1476 C C . SER A 1 191 ? -14.861 -4.600 23.976 1.00 97.62 191 SER A C 1
ATOM 1478 O O . SER A 1 191 ? -14.811 -4.013 25.056 1.00 97.62 191 SER A O 1
ATOM 1480 N N . LEU A 1 192 ? -14.973 -3.958 22.814 1.00 97.88 192 LEU A N 1
ATOM 1481 C CA . LEU A 1 192 ? -15.072 -2.516 22.641 1.00 97.88 192 LEU A CA 1
ATOM 1482 C C . LEU A 1 192 ? -16.525 -2.017 22.602 1.00 97.88 192 LEU A C 1
ATOM 1484 O O . LEU A 1 192 ? -16.742 -0.809 22.518 1.00 97.88 192 LEU A O 1
ATOM 1488 N N . GLY A 1 193 ? -17.512 -2.918 22.665 1.00 97.69 193 GLY A N 1
ATOM 1489 C CA . GLY A 1 193 ? -18.932 -2.583 22.556 1.00 97.69 193 GLY A CA 1
ATOM 1490 C C . GLY A 1 193 ? -19.374 -2.190 21.141 1.00 97.69 193 GLY A C 1
ATOM 1491 O O . GLY A 1 193 ? -20.421 -1.565 20.983 1.00 97.69 193 GLY A O 1
ATOM 1492 N N . VAL A 1 194 ? -18.593 -2.529 20.110 1.00 97.94 194 VAL A N 1
ATOM 1493 C CA . VAL A 1 194 ? -18.935 -2.280 18.703 1.00 97.94 194 VAL A CA 1
ATOM 1494 C C . VAL A 1 194 ? -19.756 -3.452 18.175 1.00 97.94 194 VAL A C 1
ATOM 1496 O O . VAL A 1 194 ? -19.324 -4.600 18.234 1.00 97.94 194 VAL A O 1
ATOM 1499 N N . SER A 1 195 ? -20.940 -3.165 17.629 1.00 97.44 195 SER A N 1
ATOM 1500 C CA . SER A 1 195 ? -21.817 -4.210 17.096 1.00 97.44 195 SER A CA 1
ATOM 1501 C C . SER A 1 195 ? -21.194 -4.931 15.893 1.00 97.44 195 SER A C 1
ATOM 1503 O O . SER A 1 195 ? -20.460 -4.337 15.097 1.00 97.44 195 SER A O 1
ATOM 1505 N N . GLN A 1 196 ? -21.544 -6.204 15.704 1.00 94.25 196 GLN A N 1
ATOM 1506 C CA . GLN A 1 196 ? -21.078 -6.991 14.557 1.00 94.25 196 GLN A CA 1
ATOM 1507 C C . GLN A 1 196 ? -21.552 -6.417 13.213 1.00 94.25 196 GLN A C 1
ATOM 1509 O O . GLN A 1 196 ? -20.849 -6.549 12.210 1.00 94.25 196 GLN A O 1
ATOM 1514 N N . ASP A 1 197 ? -22.708 -5.749 13.184 1.00 97.00 197 ASP A N 1
ATOM 1515 C CA . ASP A 1 197 ? -23.204 -5.072 11.984 1.00 97.00 197 ASP A CA 1
ATOM 1516 C C . ASP A 1 197 ? -22.369 -3.834 11.650 1.00 97.00 197 ASP A C 1
ATOM 1518 O O . ASP A 1 197 ? -21.995 -3.654 10.490 1.00 97.00 197 ASP A O 1
ATOM 1522 N N . THR A 1 198 ? -22.003 -3.038 12.660 1.00 97.00 198 THR A N 1
ATOM 1523 C CA . THR A 1 198 ? -21.075 -1.908 12.499 1.00 97.00 198 THR A CA 1
ATOM 1524 C C . THR A 1 198 ? -19.725 -2.398 11.987 1.00 97.00 198 THR A C 1
ATOM 1526 O O . THR A 1 198 ? -19.269 -1.946 10.941 1.00 97.00 198 THR A O 1
ATOM 1529 N N . LEU A 1 199 ? -19.135 -3.412 12.633 1.00 95.88 199 LEU A N 1
ATOM 1530 C CA . LEU A 1 199 ? -17.875 -3.994 12.172 1.00 95.88 199 LEU A CA 1
ATOM 1531 C C . LEU A 1 199 ? -17.998 -4.496 10.728 1.00 95.88 199 LEU A C 1
ATOM 1533 O O . LEU A 1 199 ? -17.121 -4.267 9.904 1.00 95.88 199 LEU A O 1
ATOM 1537 N N . LYS A 1 200 ? -19.089 -5.180 10.377 1.00 95.12 200 LYS A N 1
ATOM 1538 C CA . LYS A 1 200 ? -19.302 -5.670 9.011 1.00 95.12 200 LYS A CA 1
ATOM 1539 C C . LYS A 1 200 ? -19.346 -4.528 7.995 1.00 95.12 200 LYS A C 1
ATOM 1541 O O . LYS A 1 200 ? -18.798 -4.706 6.906 1.00 95.12 200 LYS A O 1
ATOM 1546 N N . GLN A 1 201 ? -19.979 -3.403 8.325 1.00 95.38 201 GLN A N 1
ATOM 1547 C CA . GLN A 1 201 ? -19.988 -2.201 7.488 1.00 95.38 201 GLN A CA 1
ATOM 1548 C C . GLN A 1 201 ? -18.572 -1.644 7.327 1.00 95.38 201 GLN A C 1
ATOM 1550 O O . GLN A 1 201 ? -18.117 -1.516 6.190 1.00 95.38 201 GLN A O 1
ATOM 1555 N N . ASP A 1 202 ? -17.830 -1.475 8.424 1.00 94.38 202 ASP A N 1
ATOM 1556 C CA . ASP A 1 202 ? -16.431 -1.030 8.395 1.00 94.38 202 ASP A CA 1
ATOM 1557 C C . ASP A 1 202 ? -15.577 -1.915 7.477 1.00 94.38 202 ASP A C 1
ATOM 1559 O O . ASP A 1 202 ? -14.801 -1.426 6.654 1.00 94.38 202 ASP A O 1
ATOM 1563 N N . MET A 1 203 ? -15.758 -3.239 7.570 1.00 92.62 203 MET A N 1
ATOM 1564 C CA . MET A 1 203 ? -15.052 -4.217 6.740 1.00 92.62 203 MET A CA 1
ATOM 1565 C C . MET A 1 203 ? -15.413 -4.111 5.251 1.00 92.62 203 MET A C 1
ATOM 1567 O O . MET A 1 203 ? -14.586 -4.472 4.409 1.00 92.62 203 MET A O 1
ATOM 1571 N N . GLN A 1 204 ? -16.620 -3.648 4.903 1.00 91.69 204 GLN A N 1
ATOM 1572 C CA . GLN A 1 204 ? -16.972 -3.342 3.512 1.00 91.69 204 GLN A CA 1
ATOM 1573 C C . GLN A 1 204 ? -16.342 -2.029 3.046 1.00 91.69 204 GLN A C 1
ATOM 1575 O O . GLN A 1 204 ? -15.878 -1.968 1.910 1.00 91.69 204 GLN A O 1
ATOM 1580 N N . GLU A 1 205 ? -16.269 -1.006 3.898 1.00 88.88 205 GLU A N 1
ATOM 1581 C CA . GLU A 1 205 ? -15.656 0.284 3.548 1.00 88.88 205 GLU A CA 1
ATOM 1582 C C . GLU A 1 205 ? -14.168 0.132 3.211 1.00 88.88 205 GLU A C 1
ATOM 1584 O O . GLU A 1 205 ? -13.683 0.635 2.190 1.00 88.88 205 GLU A O 1
ATOM 1589 N N . ILE A 1 206 ? -13.456 -0.654 4.023 1.00 91.19 206 ILE A N 1
ATOM 1590 C CA . ILE A 1 206 ? -12.028 -0.938 3.834 1.00 91.19 206 ILE A CA 1
ATOM 1591 C C . ILE A 1 206 ? -11.771 -2.092 2.852 1.00 91.19 206 ILE A C 1
ATOM 1593 O O . ILE A 1 206 ? -10.622 -2.487 2.616 1.00 91.19 206 ILE A O 1
ATOM 1597 N N . ARG A 1 207 ? -12.828 -2.658 2.256 1.00 83.69 207 ARG A N 1
ATOM 1598 C CA . ARG A 1 207 ? -12.702 -3.705 1.243 1.00 83.69 207 ARG A CA 1
ATOM 1599 C C . ARG A 1 207 ? -11.935 -3.169 0.037 1.00 83.69 207 ARG A C 1
ATOM 1601 O O . ARG A 1 207 ? -12.107 -2.033 -0.396 1.00 83.69 207 ARG A O 1
ATOM 1608 N N . GLY A 1 208 ? -11.077 -4.017 -0.522 1.00 75.56 208 GLY A N 1
ATOM 1609 C CA . GLY A 1 208 ? -10.251 -3.661 -1.675 1.00 75.56 208 GLY A CA 1
ATOM 1610 C C . GLY A 1 208 ? -8.954 -2.924 -1.332 1.00 75.56 208 GLY A C 1
ATOM 1611 O O . GLY A 1 208 ? -8.118 -2.811 -2.220 1.00 75.56 208 GLY A O 1
ATOM 1612 N N . LEU A 1 209 ? -8.723 -2.519 -0.070 1.00 70.94 209 LEU A N 1
ATOM 1613 C CA . LEU A 1 209 ? -7.398 -2.049 0.368 1.00 70.94 209 LEU A CA 1
ATOM 1614 C C . LEU A 1 209 ? -6.308 -3.087 0.088 1.00 70.94 209 LEU A C 1
ATOM 1616 O O . LEU A 1 209 ? -5.218 -2.756 -0.367 1.00 70.94 209 LEU A O 1
ATOM 1620 N N . PHE A 1 210 ? -6.625 -4.360 0.335 1.00 65.12 210 PHE A N 1
ATOM 1621 C CA . PHE A 1 210 ? -5.697 -5.467 0.159 1.00 65.12 210 PHE A CA 1
ATOM 1622 C C . PHE A 1 210 ? -6.399 -6.568 -0.637 1.00 65.12 210 PHE A C 1
ATOM 1624 O O . PHE A 1 210 ? -7.303 -7.218 -0.099 1.00 65.12 210 PHE A O 1
ATOM 1631 N N . PRO A 1 211 ? -6.048 -6.781 -1.919 1.00 54.50 211 PRO A N 1
ATOM 1632 C CA . PRO A 1 211 ? -6.576 -7.909 -2.667 1.00 54.50 211 PRO A CA 1
ATOM 1633 C C . PRO A 1 211 ? -6.197 -9.196 -1.935 1.00 54.50 211 PRO A C 1
ATOM 1635 O O . PRO A 1 211 ? -5.037 -9.406 -1.582 1.00 54.50 211 PRO A O 1
ATOM 1638 N N . HIS A 1 212 ? -7.182 -10.056 -1.679 1.00 45.91 212 HIS A N 1
ATOM 1639 C CA . HIS A 1 212 ? -6.934 -11.343 -1.045 1.00 45.91 212 HIS A CA 1
ATOM 1640 C C . HIS A 1 212 ? -5.931 -12.138 -1.890 1.00 45.91 212 HIS A C 1
ATOM 1642 O O . HIS A 1 212 ? -6.282 -12.662 -2.945 1.00 45.91 212 HIS A O 1
ATOM 1648 N N . HIS A 1 213 ? -4.697 -12.294 -1.410 1.00 39.84 213 HIS A N 1
ATOM 1649 C CA . HIS A 1 213 ? -3.886 -13.442 -1.791 1.00 39.84 213 HIS A CA 1
ATOM 1650 C C . HIS A 1 213 ? -4.534 -14.667 -1.149 1.00 39.84 213 HIS A C 1
ATOM 1652 O O . HIS A 1 213 ? -4.188 -15.083 -0.046 1.00 39.84 213 HIS A O 1
ATOM 1658 N N . ARG A 1 214 ? -5.540 -15.229 -1.826 1.00 35.44 214 ARG A N 1
ATOM 1659 C CA . ARG A 1 214 ? -5.991 -16.582 -1.523 1.00 35.44 214 ARG A CA 1
ATOM 1660 C C . ARG A 1 214 ? -4.876 -17.494 -2.024 1.00 35.44 214 ARG A C 1
ATOM 1662 O O . ARG A 1 214 ? -4.838 -17.837 -3.202 1.00 35.44 214 ARG A O 1
ATOM 1669 N N . GLY A 1 215 ? -3.927 -17.820 -1.148 1.00 27.19 215 GLY A N 1
ATOM 1670 C CA . GLY A 1 215 ? -3.004 -18.917 -1.414 1.00 27.19 215 GLY A CA 1
ATOM 1671 C C . GLY A 1 215 ? -3.811 -20.170 -1.794 1.00 27.19 215 GLY A C 1
ATOM 1672 O O . GLY A 1 215 ? -4.949 -20.321 -1.325 1.00 27.19 215 GLY A O 1
ATOM 1673 N N . PRO A 1 216 ? -3.283 -21.048 -2.660 1.00 29.27 216 PRO A N 1
ATOM 1674 C CA . PRO A 1 216 ? -3.947 -22.302 -2.989 1.00 29.27 216 PRO A CA 1
ATOM 1675 C C . PRO A 1 216 ? -4.067 -23.132 -1.700 1.00 29.27 216 PRO A C 1
ATOM 1677 O O . PRO A 1 216 ? -3.090 -23.707 -1.241 1.00 29.27 216 PRO A O 1
ATOM 1680 N N . GLY A 1 217 ? -5.242 -23.118 -1.059 1.00 32.41 217 GLY A N 1
ATOM 1681 C CA . GLY A 1 217 ? -5.486 -23.876 0.176 1.00 32.41 217 GLY A CA 1
ATOM 1682 C C . GLY A 1 217 ? -6.518 -23.307 1.157 1.00 32.41 217 GLY A C 1
ATOM 1683 O O . GLY A 1 217 ? -7.013 -24.056 1.991 1.00 32.41 217 GLY A O 1
ATOM 1684 N N . ALA A 1 218 ? -6.911 -22.031 1.076 1.00 28.27 218 ALA A N 1
ATOM 1685 C CA . ALA A 1 218 ? -7.888 -21.477 2.027 1.00 28.27 218 ALA A CA 1
ATOM 1686 C C . ALA A 1 218 ? -9.349 -21.747 1.593 1.00 28.27 218 ALA A C 1
ATOM 1688 O O . ALA A 1 218 ? -10.009 -20.893 0.976 1.00 28.27 218 ALA A O 1
ATOM 1689 N N . ASN A 1 219 ? -9.837 -22.954 1.902 1.00 30.02 219 ASN A N 1
ATOM 1690 C CA . ASN A 1 219 ? -11.250 -23.340 1.824 1.00 30.02 219 ASN A CA 1
ATOM 1691 C C . ASN A 1 219 ? -12.023 -22.732 3.022 1.00 30.02 219 ASN A C 1
ATOM 1693 O O . ASN A 1 219 ? -11.596 -22.931 4.156 1.00 30.02 219 ASN A O 1
ATOM 1697 N N . PRO A 1 220 ? -13.128 -21.987 2.824 1.00 37.47 220 PRO A N 1
ATOM 1698 C CA . PRO A 1 220 ? -13.874 -21.337 3.911 1.00 37.47 220 PRO A CA 1
ATOM 1699 C C . PRO A 1 220 ? -14.827 -22.269 4.694 1.00 37.47 220 PRO A C 1
ATOM 1701 O O . PRO A 1 220 ? -15.791 -21.792 5.277 1.00 37.47 220 PRO A O 1
ATOM 1704 N N . GLU A 1 221 ? -14.597 -23.581 4.727 1.00 31.30 221 GLU A N 1
ATOM 1705 C CA . GLU A 1 221 ? -15.566 -24.556 5.272 1.00 31.30 221 GLU A CA 1
ATOM 1706 C C . GLU A 1 221 ? -15.377 -24.928 6.755 1.00 31.30 221 GLU A C 1
ATOM 1708 O O . GLU A 1 221 ? -15.879 -25.956 7.202 1.00 31.30 221 GLU A O 1
ATOM 1713 N N . HIS A 1 222 ? -14.708 -24.096 7.557 1.00 32.06 222 HIS A N 1
ATOM 1714 C CA . HIS A 1 222 ? -14.588 -24.348 9.004 1.00 32.06 222 HIS A CA 1
ATOM 1715 C C . HIS A 1 222 ? -15.106 -23.223 9.910 1.00 32.06 222 HIS A C 1
ATOM 1717 O O . HIS A 1 222 ? -14.844 -23.245 11.107 1.00 32.06 222 HIS A O 1
ATOM 1723 N N . GLU A 1 223 ? -15.912 -22.293 9.392 1.00 33.44 223 GLU A N 1
ATOM 1724 C CA . GLU A 1 223 ? -16.782 -21.474 10.248 1.00 33.44 223 GLU A CA 1
ATOM 1725 C C . GLU A 1 223 ? -18.178 -22.104 10.291 1.00 33.44 223 GLU A C 1
ATOM 1727 O O . GLU A 1 223 ? -19.013 -21.865 9.422 1.00 33.44 223 GLU A O 1
ATOM 1732 N N . GLY A 1 224 ? -18.407 -22.946 11.299 1.00 36.12 224 GLY A N 1
ATOM 1733 C CA . GLY A 1 224 ? -19.739 -23.443 11.633 1.00 36.12 224 GLY A CA 1
ATOM 1734 C C . GLY A 1 224 ? -19.761 -24.893 12.090 1.00 36.12 224 GLY A C 1
ATOM 1735 O O . GLY A 1 224 ? -20.170 -25.750 11.311 1.00 36.12 224 GLY A O 1
ATOM 1736 N N . LYS A 1 225 ? -19.361 -25.140 13.344 1.00 31.81 225 LYS A N 1
ATOM 1737 C CA . LYS A 1 225 ? -20.111 -25.914 14.349 1.00 31.81 225 LYS A CA 1
ATOM 1738 C C . LYS A 1 225 ? -19.698 -25.450 15.739 1.00 31.81 225 LYS A C 1
ATOM 1740 O O . LYS A 1 225 ? -18.477 -25.277 15.935 1.00 31.81 225 LYS A O 1
#

Sequence (225 aa):
MEFKTWSRKSIAAFVIGTFMLAGAAASPLLVQAAEAAKDRPVRQQQKMDPDQVAQHIADKFNISKDTVLKYQQAGYDTRDIVTAAFFGQLSGKPFEEVIKLKTNSNTWKDVQQTLGITTEQIKTAHINMFAGQINAKTGLDTATATTLLNQGYHPRDIAVAAQLAKNTGKNIQDVLDLKKINNTWKDVADSLGVSQDTLKQDMQEIRGLFPHHRGPGANPEHEGK

Radius of gyration: 25.14 Å; chains: 1; bounding box: 44×65×63 Å

pLDDT: mean 79.61, std 25.19, range [27.19, 98.44]